Protein AF-0000000074657649 (afdb_homodimer)

Secondary structure (DSSP, 8-state):
----------GGGGGGHHHHHHHHHHHTT--GGGTHHHHHHH--HHHHHHHHTS-TTGGG-HHHHHHHHHHHTT-SHHHHHHHHHH--PPTT--HHHHHHHHHHHHHHHHHHTT--SSHHHHHHHHHHHHHHHHS-HHHHHHHHHHT---HHHHHHHHHHHHHS----/----------GGGGGGHHHHHHHHHHHTT--GGGTHHHHHHH--HHHHHHHHTS-TTGGG-HHHHHHHHHHHTT-SHHHHHHHHHH--PPTT--HHHHHHHHHHHHHHHHHHTT--SSHHHHHHHHHHHHHHHHS-HHHHHHHHHHT---HHHHHHHHHHHHHS----

Structure (mmCIF, N/CA/C/O backbone):
data_AF-0000000074657649-model_v1
#
loop_
_entity.id
_entity.type
_entity.pdbx_description
1 polymer 'SCAN box domain-containing protein'
#
loop_
_atom_site.group_PDB
_atom_site.id
_atom_site.type_symbol
_atom_site.label_atom_id
_atom_site.label_alt_id
_atom_site.label_comp_id
_atom_site.label_asym_id
_atom_site.label_entity_id
_atom_site.label_seq_id
_atom_site.pdbx_PDB_ins_code
_atom_site.Cartn_x
_atom_site.Cartn_y
_atom_site.Cartn_z
_atom_site.occupancy
_atom_site.B_iso_or_equiv
_atom_site.auth_seq_id
_atom_site.auth_comp_id
_atom_site.auth_asym_id
_atom_site.auth_atom_id
_atom_site.pdbx_PDB_model_num
ATOM 1 N N . MET A 1 1 ? -20.453 -41.156 -7.551 1 39.78 1 MET A N 1
ATOM 2 C CA . MET A 1 1 ? -19.328 -40.375 -7.051 1 39.78 1 MET A CA 1
ATOM 3 C C . MET A 1 1 ? -19.578 -38.875 -7.23 1 39.78 1 MET A C 1
ATOM 5 O O . MET A 1 1 ? -20.203 -38.469 -8.211 1 39.78 1 MET A O 1
ATOM 9 N N . PRO A 1 2 ? -19.641 -38.188 -6.242 1 45.44 2 PRO A N 1
ATOM 10 C CA . PRO A 1 2 ? -19.938 -36.75 -6.383 1 45.44 2 PRO A CA 1
ATOM 11 C C . PRO A 1 2 ? -19.094 -36.094 -7.469 1 45.44 2 PRO A C 1
ATOM 13 O O . PRO A 1 2 ? -17.922 -36.406 -7.633 1 45.44 2 PRO A O 1
ATOM 16 N N . LYS A 1 3 ? -19.594 -35.844 -8.602 1 55.81 3 LYS A N 1
ATOM 17 C CA . LYS A 1 3 ? -19 -35.25 -9.797 1 55.81 3 LYS A CA 1
ATOM 18 C C . LYS A 1 3 ? -18.531 -33.844 -9.555 1 55.81 3 LYS A C 1
ATOM 20 O O . LYS A 1 3 ? -19.281 -33.031 -9 1 55.81 3 LYS A O 1
ATOM 25 N N . LEU A 1 4 ? -17.234 -33.656 -9.289 1 59.12 4 LEU A N 1
ATOM 26 C CA . LEU A 1 4 ? -16.703 -32.312 -9.188 1 59.12 4 LEU A CA 1
ATOM 27 C C . LEU A 1 4 ? -17.141 -31.469 -10.383 1 59.12 4 LEU A C 1
ATOM 29 O O . LEU A 1 4 ? -17.094 -31.922 -11.523 1 59.12 4 LEU A O 1
ATOM 33 N N . PRO A 1 5 ? -17.906 -30.531 -10.086 1 56.75 5 PRO A N 1
ATOM 34 C CA . PRO A 1 5 ? -18.344 -29.672 -11.188 1 56.75 5 PRO A CA 1
ATOM 35 C C . PRO A 1 5 ? -17.172 -29.188 -12.039 1 56.75 5 PRO A C 1
ATOM 37 O O . PRO A 1 5 ? -16.031 -29.094 -11.547 1 56.75 5 PRO A O 1
ATOM 40 N N . ALA A 1 6 ? -17.5 -29.109 -13.305 1 58.19 6 ALA A N 1
ATOM 41 C CA . ALA A 1 6 ? -16.547 -28.609 -14.289 1 58.19 6 ALA A CA 1
ATOM 42 C C . ALA A 1 6 ? -16.062 -27.203 -13.945 1 58.19 6 ALA A C 1
ATOM 44 O O . ALA A 1 6 ? -16.797 -26.422 -13.344 1 58.19 6 ALA A O 1
ATOM 45 N N . PHE A 1 7 ? -14.836 -27.031 -14.031 1 58.66 7 PHE A N 1
ATOM 46 C CA . PHE A 1 7 ? -14.188 -25.75 -13.836 1 58.66 7 PHE A CA 1
ATOM 47 C C . PHE A 1 7 ? -14.602 -24.766 -14.93 1 58.66 7 PHE A C 1
ATOM 49 O O . PHE A 1 7 ? -14.352 -25 -16.109 1 58.66 7 PHE A O 1
ATOM 56 N N . VAL A 1 8 ? -15.57 -23.969 -14.57 1 55.94 8 VAL A N 1
ATOM 57 C CA . VAL A 1 8 ? -15.922 -22.938 -15.539 1 55.94 8 VAL A CA 1
ATOM 58 C C . VAL A 1 8 ? -15.062 -21.688 -15.312 1 55.94 8 VAL A C 1
ATOM 60 O O . VAL A 1 8 ? -14.805 -21.312 -14.172 1 55.94 8 VAL A O 1
ATOM 63 N N . ASP A 1 9 ? -14.367 -21.281 -16.328 1 54.5 9 ASP A N 1
ATOM 64 C CA . ASP A 1 9 ? -13.477 -20.125 -16.375 1 54.5 9 ASP A CA 1
ATOM 65 C C . ASP A 1 9 ? -14.141 -18.906 -15.734 1 54.5 9 ASP A C 1
ATOM 67 O O . ASP A 1 9 ? -14.5 -17.953 -16.422 1 54.5 9 ASP A O 1
ATOM 71 N N . ARG A 1 10 ? -15.008 -19.109 -14.875 1 50.75 10 ARG A N 1
ATOM 72 C CA . ARG A 1 10 ? -15.523 -17.844 -14.383 1 50.75 10 ARG A CA 1
ATOM 73 C C . ARG A 1 10 ? -14.562 -17.219 -13.375 1 50.75 10 ARG A C 1
ATOM 75 O O . ARG A 1 10 ? -13.906 -17.922 -12.609 1 50.75 10 ARG A O 1
ATOM 82 N N . LYS A 1 11 ? -14.141 -16.016 -13.508 1 50.03 11 LYS A N 1
ATOM 83 C CA . LYS A 1 11 ? -13.203 -15.062 -12.914 1 50.03 11 LYS A CA 1
ATOM 84 C C . LYS A 1 11 ? -13.133 -15.234 -11.398 1 50.03 11 LYS A C 1
ATOM 86 O O . LYS A 1 11 ? -12.039 -15.234 -10.82 1 50.03 11 LYS A O 1
ATOM 91 N N . ASP A 1 12 ? -14.258 -15.172 -10.711 1 50.88 12 ASP A N 1
ATOM 92 C CA . ASP A 1 12 ? -14.273 -14.781 -9.305 1 50.88 12 ASP A CA 1
ATOM 93 C C . ASP A 1 12 ? -13.906 -15.969 -8.406 1 50.88 12 ASP A C 1
ATOM 95 O O . ASP A 1 12 ? -13.578 -15.789 -7.234 1 50.88 12 ASP A O 1
ATOM 99 N N . ASP A 1 13 ? -13.883 -17.125 -9.016 1 56.09 13 ASP A N 1
ATOM 100 C CA . ASP A 1 13 ? -13.695 -18.234 -8.078 1 56.09 13 ASP A CA 1
ATOM 101 C C . ASP A 1 13 ? -12.492 -19.078 -8.469 1 56.09 13 ASP A C 1
ATOM 103 O O . ASP A 1 13 ? -12.359 -20.219 -8.008 1 56.09 13 ASP A O 1
ATOM 107 N N . LEU A 1 14 ? -11.852 -18.5 -9.234 1 58.03 14 LEU A N 1
ATOM 108 C CA . LEU A 1 14 ? -10.781 -19.328 -9.773 1 58.03 14 LEU A CA 1
ATOM 109 C C . LEU A 1 14 ? -9.742 -19.656 -8.703 1 58.03 14 LEU A C 1
ATOM 111 O O . LEU A 1 14 ? -9.117 -20.719 -8.742 1 58.03 14 LEU A O 1
ATOM 115 N N . ASP A 1 15 ? -9.695 -18.812 -7.781 1 60.97 15 ASP A N 1
ATOM 116 C CA . ASP A 1 15 ? -8.648 -19.016 -6.789 1 60.97 15 ASP A CA 1
ATOM 117 C C . ASP A 1 15 ? -9.023 -20.141 -5.824 1 60.97 15 ASP A C 1
ATOM 119 O O . ASP A 1 15 ? -8.18 -20.625 -5.059 1 60.97 15 ASP A O 1
ATOM 123 N N . SER A 1 16 ? -10.312 -20.531 -5.996 1 67.12 16 SER A N 1
ATOM 124 C CA . SER A 1 16 ? -10.727 -21.531 -5.02 1 67.12 16 SER A CA 1
ATOM 125 C C . SER A 1 16 ? -10.711 -22.938 -5.621 1 67.12 16 SER A C 1
ATOM 127 O O . SER A 1 16 ? -10.789 -23.922 -4.895 1 67.12 16 SER A O 1
ATOM 129 N N . TRP A 1 17 ? -10.477 -23.016 -6.828 1 68.56 17 TRP A N 1
ATOM 130 C CA . TRP A 1 17 ? -10.664 -24.312 -7.469 1 68.56 17 TRP A CA 1
ATOM 131 C C . TRP A 1 17 ? -9.602 -25.297 -7.008 1 68.56 17 TRP A C 1
ATOM 133 O O . TRP A 1 17 ? -9.906 -26.469 -6.73 1 68.56 17 TRP A O 1
ATOM 143 N N . PRO A 1 18 ? -8.375 -24.781 -6.918 1 73 18 PRO A N 1
ATOM 144 C CA . PRO A 1 18 ? -7.387 -25.766 -6.484 1 73 18 PRO A CA 1
ATOM 145 C C . PRO A 1 18 ? -7.66 -26.297 -5.082 1 73 18 PRO A C 1
ATOM 147 O O . PRO A 1 18 ? -7.461 -27.484 -4.82 1 73 18 PRO A O 1
ATOM 150 N N . LEU A 1 19 ? -8.266 -25.438 -4.441 1 74.56 19 LEU A N 1
ATOM 151 C CA . LEU A 1 19 ? -8.547 -25.844 -3.072 1 74.56 19 LEU A CA 1
ATOM 152 C C . LEU A 1 19 ? -9.703 -26.844 -3.027 1 74.56 19 LEU A C 1
ATOM 154 O O . LEU A 1 19 ? -9.648 -27.828 -2.289 1 74.56 19 LEU A O 1
ATOM 158 N N . ARG A 1 20 ? -10.617 -26.516 -3.711 1 76.31 20 ARG A N 1
ATOM 159 C CA . ARG A 1 20 ? -11.773 -27.406 -3.766 1 76.31 20 ARG A CA 1
ATOM 160 C C . ARG A 1 20 ? -11.391 -28.781 -4.293 1 76.31 20 ARG A C 1
ATOM 162 O O . ARG A 1 20 ? -11.82 -29.797 -3.758 1 76.31 20 ARG A O 1
ATOM 169 N N . PHE A 1 21 ? -10.539 -28.812 -5.293 1 82.31 21 PHE A N 1
ATOM 170 C CA . PHE A 1 21 ? -10.094 -30.062 -5.879 1 82.31 21 PHE A CA 1
ATOM 171 C C . PHE A 1 21 ? -9.242 -30.844 -4.891 1 82.31 21 PHE A C 1
ATOM 173 O O . PHE A 1 21 ? -9.422 -32.062 -4.719 1 82.31 21 PHE A O 1
ATOM 180 N N . GLU A 1 22 ? -8.344 -30.125 -4.25 1 84.12 22 GLU A N 1
ATOM 181 C CA . GLU A 1 22 ? -7.438 -30.781 -3.311 1 84.12 22 GLU A CA 1
ATOM 182 C C . GLU A 1 22 ? -8.195 -31.359 -2.123 1 84.12 22 GLU A C 1
ATOM 184 O O . GLU A 1 22 ? -7.875 -32.469 -1.654 1 84.12 22 GLU A O 1
ATOM 189 N N . ARG A 1 23 ? -9.141 -30.641 -1.709 1 83.69 23 ARG A N 1
ATOM 190 C CA . ARG A 1 23 ? -9.961 -31.125 -0.606 1 83.69 23 ARG A CA 1
ATOM 191 C C . ARG A 1 23 ? -10.742 -32.375 -1.016 1 83.69 23 ARG A C 1
ATOM 193 O O . ARG A 1 23 ? -10.828 -33.344 -0.253 1 83.69 23 ARG A O 1
ATOM 200 N N . PHE A 1 24 ? -11.258 -32.344 -2.131 1 83.56 24 PHE A N 1
ATOM 201 C CA . PHE A 1 24 ? -12.023 -33.469 -2.65 1 83.56 24 PHE A CA 1
ATOM 202 C C . PHE A 1 24 ? -11.117 -34.688 -2.846 1 83.56 24 PHE A C 1
ATOM 204 O O . PHE A 1 24 ? -11.484 -35.812 -2.471 1 83.56 24 PHE A O 1
ATOM 211 N N . ALA A 1 25 ? -9.969 -34.469 -3.434 1 86.06 25 ALA A N 1
ATOM 212 C CA . ALA A 1 25 ? -9.023 -35.562 -3.697 1 86.06 25 ALA A CA 1
ATOM 213 C C . ALA A 1 25 ? -8.523 -36.188 -2.396 1 86.06 25 ALA A C 1
ATOM 215 O O . ALA A 1 25 ? -8.414 -37.406 -2.291 1 86.06 25 ALA A O 1
ATOM 216 N N . THR A 1 26 ? -8.289 -35.375 -1.392 1 88.31 26 THR A N 1
ATOM 217 C CA . THR A 1 26 ? -7.812 -35.844 -0.097 1 88.31 26 THR A CA 1
ATOM 218 C C . THR A 1 26 ? -8.898 -36.625 0.628 1 88.31 26 THR A C 1
ATOM 220 O O . THR A 1 26 ? -8.633 -37.688 1.202 1 88.31 26 THR A O 1
ATOM 223 N N . THR A 1 27 ? -10.125 -36.094 0.571 1 88.81 27 THR A N 1
ATOM 224 C CA . THR A 1 27 ? -11.234 -36.75 1.245 1 88.81 27 THR A CA 1
ATOM 225 C C . THR A 1 27 ? -11.578 -38.062 0.551 1 88.81 27 THR A C 1
ATOM 227 O O . THR A 1 27 ? -12.023 -39 1.197 1 88.81 27 THR A O 1
ATOM 230 N N . SER A 1 28 ? -11.398 -38.125 -0.716 1 87.94 28 SER A N 1
ATOM 231 C CA . SER A 1 28 ? -11.672 -39.312 -1.504 1 87.94 28 SER A CA 1
ATOM 232 C C . SER A 1 28 ? -10.539 -40.344 -1.375 1 87.94 28 SER A C 1
ATOM 234 O O . SER A 1 28 ? -10.656 -41.469 -1.854 1 87.94 28 SER A O 1
ATOM 236 N N . GLY A 1 29 ? -9.367 -39.938 -0.796 1 87.12 29 GLY A N 1
ATOM 237 C CA . GLY A 1 29 ? -8.25 -40.844 -0.53 1 87.12 29 GLY A CA 1
ATOM 238 C C . GLY A 1 29 ? -7.402 -41.094 -1.758 1 87.12 29 GLY A C 1
ATOM 239 O O . GLY A 1 29 ? -6.773 -42.156 -1.858 1 87.12 29 GLY A O 1
ATOM 240 N N . TRP A 1 30 ? -7.434 -40.219 -2.732 1 88.12 30 TRP A N 1
ATOM 241 C CA . TRP A 1 30 ? -6.625 -40.375 -3.934 1 88.12 30 TRP A CA 1
ATOM 242 C C . TRP A 1 30 ? -5.16 -40.062 -3.654 1 88.12 30 TRP A C 1
ATOM 244 O O . TRP A 1 30 ? -4.859 -39.094 -2.959 1 88.12 30 TRP A O 1
ATOM 254 N N . PRO A 1 31 ? -4.281 -40.969 -4.09 1 90.25 31 PRO A N 1
ATOM 255 C CA . PRO A 1 31 ? -2.875 -40.594 -3.98 1 90.25 31 PRO A CA 1
ATOM 256 C C . PRO A 1 31 ? -2.529 -39.375 -4.836 1 90.25 31 PRO A C 1
ATOM 258 O O . PRO A 1 31 ? -3.086 -39.219 -5.926 1 90.25 31 PRO A O 1
ATOM 261 N N . LYS A 1 32 ? -1.649 -38.5 -4.457 1 8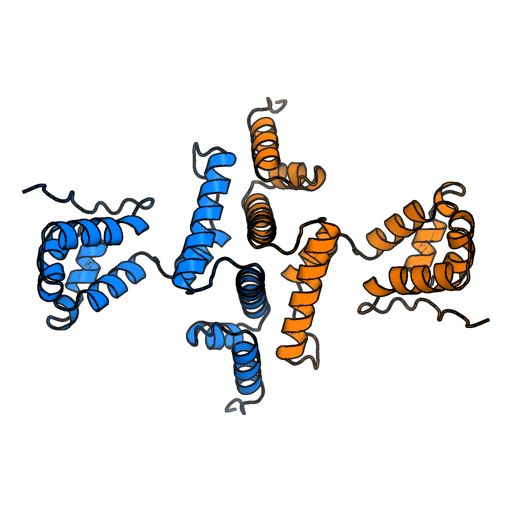9.5 32 LYS A N 1
ATOM 262 C CA . LYS A 1 32 ? -1.286 -37.281 -5.125 1 89.5 32 LYS A CA 1
ATOM 263 C C . LYS A 1 32 ? -0.795 -37.531 -6.547 1 89.5 32 LYS A C 1
ATOM 265 O O . LYS A 1 32 ? -1.012 -36.719 -7.445 1 89.5 32 LYS A O 1
ATOM 270 N N . GLU A 1 33 ? -0.179 -38.688 -6.676 1 87.56 33 GLU A N 1
ATOM 271 C CA . GLU A 1 33 ? 0.374 -39.062 -7.98 1 87.56 33 GLU A CA 1
ATOM 272 C C . GLU A 1 33 ? -0.73 -39.25 -9.016 1 87.56 33 GLU A C 1
ATOM 274 O O . GLU A 1 33 ? -0.482 -39.156 -10.219 1 87.56 33 GLU A O 1
ATOM 279 N N . SER A 1 34 ? -1.983 -39.438 -8.547 1 88.88 34 SER A N 1
ATOM 280 C CA . SER A 1 34 ? -3.092 -39.688 -9.453 1 88.88 34 SER A CA 1
ATOM 281 C C . SER A 1 34 ? -3.996 -38.469 -9.602 1 88.88 34 SER A C 1
ATOM 283 O O . SER A 1 34 ? -4.984 -38.531 -10.344 1 88.88 34 SER A O 1
ATOM 285 N N . TRP A 1 35 ? -3.637 -37.344 -9.023 1 89.88 35 TRP A N 1
ATOM 286 C CA . TRP A 1 35 ? -4.512 -36.156 -8.953 1 89.88 35 TRP A CA 1
ATOM 287 C C . TRP A 1 35 ? -4.656 -35.5 -10.32 1 89.88 35 TRP A C 1
ATOM 289 O O . TRP A 1 35 ? -5.707 -34.938 -10.633 1 89.88 35 TRP A O 1
ATOM 299 N N . CYS A 1 36 ? -3.68 -35.656 -11.164 1 89.25 36 CYS A N 1
ATOM 300 C CA . CYS A 1 36 ? -3.645 -34.906 -12.406 1 89.25 36 CYS A CA 1
ATOM 301 C C . CYS A 1 36 ? -4.684 -35.438 -13.391 1 89.25 36 CYS A C 1
ATOM 303 O O . CYS A 1 36 ? -5.246 -34.656 -14.172 1 89.25 36 CYS A O 1
ATOM 305 N N . THR A 1 37 ? -4.992 -36.688 -13.312 1 86.12 37 THR A N 1
ATOM 306 C CA . THR A 1 37 ? -5.938 -37.312 -14.25 1 86.12 37 THR A CA 1
ATOM 307 C C . THR A 1 37 ? -7.355 -36.781 -13.984 1 86.12 37 THR A C 1
ATOM 309 O O . THR A 1 37 ? -8 -36.25 -14.875 1 86.12 37 THR A O 1
ATOM 312 N N . PRO A 1 38 ? -7.848 -36.969 -12.75 1 85.75 38 PRO A N 1
ATOM 313 C CA . PRO A 1 38 ? -9.18 -36.438 -12.484 1 85.75 38 PRO A CA 1
ATOM 314 C C . PRO A 1 38 ? -9.242 -34.906 -12.656 1 85.75 38 PRO A C 1
ATOM 316 O O . PRO A 1 38 ? -10.266 -34.375 -13.078 1 85.75 38 PRO A O 1
ATOM 319 N N . LEU A 1 39 ? -8.172 -34.281 -12.312 1 86.5 39 LEU A N 1
ATOM 320 C CA . LEU A 1 39 ? -8.133 -32.812 -12.461 1 86.5 39 LEU A CA 1
ATOM 321 C C . LEU A 1 39 ? -8.289 -32.406 -13.922 1 86.5 39 LEU A C 1
ATOM 323 O O . LEU A 1 39 ? -9.023 -31.484 -14.242 1 86.5 39 LEU A O 1
ATOM 327 N N . SER A 1 40 ? -7.637 -33.125 -14.789 1 84.69 40 SER A N 1
ATOM 328 C CA . SER A 1 40 ? -7.68 -32.812 -16.219 1 84.69 40 SER A CA 1
ATOM 329 C C . SER A 1 40 ? -9.094 -32.938 -16.781 1 84.69 40 SER A C 1
ATOM 331 O O . SER A 1 40 ? -9.461 -32.25 -17.719 1 84.69 40 SER A O 1
ATOM 333 N N . ALA A 1 41 ? -9.852 -33.781 -16.156 1 83.12 41 ALA A N 1
ATOM 334 C CA . ALA A 1 41 ? -11.219 -34 -16.609 1 83.12 41 ALA A CA 1
ATOM 335 C C . ALA A 1 41 ? -12.133 -32.844 -16.203 1 83.12 41 ALA A C 1
ATOM 337 O O . ALA A 1 41 ? -13.18 -32.656 -16.812 1 83.12 41 ALA A O 1
ATOM 338 N N . LEU A 1 42 ? -11.609 -32.156 -15.25 1 81.75 42 LEU A N 1
ATOM 339 C CA . LEU A 1 42 ? -12.43 -31.078 -14.703 1 81.75 42 LEU A CA 1
ATOM 340 C C . LEU A 1 42 ? -12.07 -29.734 -15.344 1 81.75 42 LEU A C 1
ATOM 342 O O . LEU A 1 42 ? -12.812 -28.766 -15.219 1 81.75 42 LEU A O 1
ATOM 346 N N . LEU A 1 43 ? -10.953 -29.734 -16.016 1 82.12 43 LEU A N 1
ATOM 347 C CA . LEU A 1 43 ? -10.461 -28.469 -16.562 1 82.12 43 LEU A CA 1
ATOM 348 C C . LEU A 1 43 ? -11.172 -28.141 -17.875 1 82.12 43 LEU A C 1
ATOM 350 O O . LEU A 1 43 ? -11.492 -29.031 -18.656 1 82.12 43 LEU A O 1
ATOM 354 N N . THR A 1 44 ? -11.586 -26.891 -17.984 1 79.5 44 THR A N 1
ATOM 355 C CA . THR A 1 44 ? -12.203 -26.422 -19.219 1 79.5 44 THR A CA 1
ATOM 356 C C . THR A 1 44 ? -11.555 -25.125 -19.703 1 79.5 44 THR A C 1
ATOM 358 O O . THR A 1 44 ? -10.836 -24.469 -18.938 1 79.5 44 THR A O 1
ATOM 361 N N . GLY A 1 45 ? -11.617 -24.938 -21.047 1 80 45 GLY A N 1
ATOM 362 C CA . GLY A 1 45 ? -11.195 -23.656 -21.594 1 80 45 GLY A CA 1
ATOM 363 C C . GLY A 1 45 ? -9.695 -23.438 -21.5 1 80 45 GLY A C 1
ATOM 364 O O . GLY A 1 45 ? -8.906 -24.297 -21.906 1 80 45 GLY A O 1
ATOM 365 N N . ARG A 1 46 ? -9.32 -22.281 -20.906 1 81.75 46 ARG A N 1
ATOM 366 C CA . ARG A 1 46 ? -7.922 -21.875 -20.828 1 81.75 46 ARG A CA 1
ATOM 367 C C . ARG A 1 46 ? -7.125 -22.781 -19.906 1 81.75 46 ARG A C 1
ATOM 369 O O . ARG A 1 46 ? -5.93 -23 -20.125 1 81.75 46 ARG A O 1
ATOM 376 N N . ALA A 1 47 ? -7.836 -23.297 -18.984 1 83.31 47 ALA A N 1
ATOM 377 C CA . ALA A 1 47 ? -7.168 -24.203 -18.062 1 83.31 47 ALA A CA 1
ATOM 378 C C . ALA A 1 47 ? -6.766 -25.5 -18.766 1 83.31 47 ALA A C 1
ATOM 380 O O . ALA A 1 47 ? -5.648 -25.984 -18.578 1 83.31 47 ALA A O 1
ATOM 381 N N . LEU A 1 48 ? -7.695 -25.969 -19.516 1 82.62 48 LEU A N 1
ATOM 382 C CA . LEU A 1 48 ? -7.414 -27.188 -20.281 1 82.62 48 LEU A CA 1
ATOM 383 C C . LEU A 1 48 ? -6.312 -26.953 -21.312 1 82.62 48 LEU A C 1
ATOM 385 O O . LEU A 1 48 ? -5.465 -27.812 -21.531 1 82.62 48 LEU A O 1
ATOM 389 N N . GLU A 1 49 ? -6.383 -25.812 -21.875 1 87.88 49 GLU A N 1
ATOM 390 C CA . GLU A 1 49 ? -5.348 -25.469 -22.844 1 87.88 49 GLU A CA 1
ATOM 391 C C . GLU A 1 49 ? -3.969 -25.453 -22.203 1 87.88 49 GLU A C 1
ATOM 393 O O . GLU A 1 49 ? -2.998 -25.938 -22.781 1 87.88 49 GLU A O 1
ATOM 398 N N . ALA A 1 50 ? -3.92 -24.906 -21.078 1 87.94 50 ALA A N 1
ATOM 399 C CA . ALA A 1 50 ? -2.652 -24.828 -20.359 1 87.94 50 ALA A CA 1
ATOM 400 C C . ALA A 1 50 ? -2.168 -26.219 -19.953 1 87.94 50 ALA A C 1
ATOM 402 O O . ALA A 1 50 ? -0.975 -26.516 -20.047 1 87.94 50 ALA A O 1
ATOM 403 N N . PHE A 1 51 ? -3.109 -27.016 -19.609 1 87.62 51 PHE A N 1
ATOM 404 C CA . PHE A 1 51 ? -2.779 -28.375 -19.203 1 87.62 51 PHE A CA 1
ATOM 405 C C . PHE A 1 51 ? -2.256 -29.172 -20.391 1 87.62 51 PHE A C 1
ATOM 407 O O . PHE A 1 51 ? -1.301 -29.938 -20.266 1 87.62 51 PHE A O 1
ATOM 414 N N . CYS A 1 52 ? -2.859 -28.969 -21.578 1 89.56 52 CYS A N 1
ATOM 415 C CA . CYS A 1 52 ? -2.523 -29.734 -22.766 1 89.56 52 CYS A CA 1
ATOM 416 C C . CYS A 1 52 ? -1.158 -29.328 -23.312 1 89.56 52 CYS A C 1
ATOM 418 O O . CYS A 1 52 ? -0.543 -30.062 -24.078 1 89.56 52 CYS A O 1
ATOM 420 N N . ARG A 1 53 ? -0.692 -28.203 -22.828 1 90.94 53 ARG A N 1
ATOM 421 C CA . ARG A 1 53 ? 0.61 -27.719 -23.281 1 90.94 53 ARG A CA 1
ATOM 422 C C . ARG A 1 53 ? 1.735 -28.312 -22.438 1 90.94 53 ARG A C 1
ATOM 424 O O . ARG A 1 53 ? 2.91 -28.203 -22.797 1 90.94 53 ARG A O 1
ATOM 431 N N . LEU A 1 54 ? 1.355 -29 -21.453 1 91.81 54 LEU A N 1
ATOM 432 C CA . LEU A 1 54 ? 2.344 -29.625 -20.578 1 91.81 54 LEU A CA 1
ATOM 433 C C . LEU A 1 54 ? 2.896 -30.906 -21.188 1 91.81 54 LEU A C 1
ATOM 435 O O . LEU A 1 54 ? 2.197 -31.578 -21.953 1 91.81 54 LEU A O 1
ATOM 439 N N . SER A 1 55 ? 4.195 -31.109 -20.938 1 91.75 55 SER A N 1
ATOM 440 C CA . SER A 1 55 ? 4.77 -32.375 -21.359 1 91.75 55 SER A CA 1
ATOM 441 C C . SER A 1 55 ? 4.133 -33.531 -20.609 1 91.75 55 SER A C 1
ATOM 443 O O . SER A 1 55 ? 3.465 -33.344 -19.578 1 91.75 55 SER A O 1
ATOM 445 N N . GLU A 1 56 ? 4.309 -34.719 -21.125 1 89 56 GLU A N 1
ATOM 446 C CA . GLU A 1 56 ? 3.754 -35.906 -20.5 1 89 56 GLU A CA 1
ATOM 447 C C . GLU A 1 56 ? 4.262 -36.094 -19.078 1 89 56 GLU A C 1
ATOM 449 O O . GLU A 1 56 ? 3.518 -36.531 -18.203 1 89 56 GLU A O 1
ATOM 454 N N . THR A 1 57 ? 5.512 -35.688 -18.906 1 90.88 57 THR A N 1
ATOM 455 C CA . THR A 1 57 ? 6.113 -35.812 -17.594 1 90.88 57 THR A CA 1
ATOM 456 C C . THR A 1 57 ? 5.555 -34.75 -16.641 1 90.88 57 THR A C 1
ATOM 458 O O . THR A 1 57 ? 5.242 -35.062 -15.484 1 90.88 57 THR A O 1
ATOM 461 N N . GLU A 1 58 ? 5.262 -33.531 -17.078 1 91.06 58 GLU A N 1
ATOM 462 C CA . GLU A 1 58 ? 4.758 -32.438 -16.281 1 91.06 58 GLU A CA 1
ATOM 463 C C . GLU A 1 58 ? 3.289 -32.625 -15.914 1 91.06 58 GLU A C 1
ATOM 465 O O . GLU A 1 58 ? 2.846 -32.25 -14.836 1 91.06 58 GLU A O 1
ATOM 470 N N . ALA A 1 59 ? 2.611 -33.344 -16.828 1 89.81 59 ALA A N 1
ATOM 471 C CA . ALA A 1 59 ? 1.171 -33.5 -16.672 1 89.81 59 ALA A CA 1
ATOM 472 C C . ALA A 1 59 ? 0.858 -34.5 -15.57 1 89.81 59 ALA A C 1
ATOM 474 O O . ALA A 1 59 ? -0.277 -34.594 -15.094 1 89.81 59 ALA A O 1
ATOM 475 N N . THR A 1 60 ? 1.913 -35.219 -15.094 1 89.62 60 THR A N 1
ATOM 476 C CA . THR A 1 60 ? 1.705 -36.188 -14.047 1 89.62 60 THR A CA 1
ATOM 477 C C . THR A 1 60 ? 2.141 -35.656 -12.688 1 89.62 60 THR A C 1
ATOM 479 O O . THR A 1 60 ? 1.938 -36.312 -11.656 1 89.62 60 THR A O 1
ATOM 482 N N . ASP A 1 61 ? 2.715 -34.5 -12.711 1 91.75 61 ASP A N 1
ATOM 483 C CA . ASP A 1 61 ? 3.141 -33.812 -11.5 1 91.75 61 ASP A CA 1
ATOM 484 C C . ASP A 1 61 ? 2.117 -32.75 -11.07 1 91.75 61 ASP A C 1
ATOM 486 O O . ASP A 1 61 ? 2.049 -31.672 -11.656 1 91.75 61 ASP A O 1
ATOM 490 N N . TYR A 1 62 ? 1.469 -33.031 -10.023 1 91.25 62 TYR A N 1
ATOM 491 C CA . TYR A 1 62 ? 0.385 -32.156 -9.602 1 91.25 62 TYR A CA 1
ATOM 492 C C . TYR A 1 62 ? 0.909 -30.766 -9.266 1 91.25 62 TYR A C 1
ATOM 494 O O . TYR A 1 62 ? 0.264 -29.766 -9.578 1 91.25 62 TYR A O 1
ATOM 502 N N . ASP A 1 63 ? 2.031 -30.734 -8.609 1 89.75 63 ASP A N 1
ATOM 503 C CA . ASP A 1 63 ? 2.582 -29.438 -8.227 1 89.75 63 ASP A CA 1
ATOM 504 C C . ASP A 1 63 ? 2.889 -28.578 -9.453 1 89.75 63 ASP A C 1
ATOM 506 O O . ASP A 1 63 ? 2.648 -27.375 -9.453 1 89.75 63 ASP A O 1
ATOM 510 N N . ARG A 1 64 ? 3.361 -29.312 -10.43 1 90.88 64 ARG A N 1
ATOM 511 C CA . ARG A 1 64 ? 3.67 -28.609 -11.664 1 90.88 64 ARG A CA 1
ATOM 512 C C . ARG A 1 64 ? 2.395 -28.172 -12.375 1 90.88 64 ARG A C 1
ATOM 514 O O . ARG A 1 64 ? 2.316 -27.047 -12.883 1 90.88 64 ARG A O 1
ATOM 521 N N . VAL A 1 65 ? 1.462 -29.031 -12.445 1 88.06 65 VAL A N 1
ATOM 522 C CA . VAL A 1 65 ? 0.185 -28.703 -13.078 1 88.06 65 VAL A CA 1
ATOM 523 C C . VAL A 1 65 ? -0.462 -27.516 -12.352 1 88.06 65 VAL A C 1
ATOM 525 O O . VAL A 1 65 ? -0.941 -26.578 -12.992 1 88.06 65 VAL A O 1
ATOM 528 N N . LYS A 1 66 ? -0.471 -27.562 -11.078 1 86.19 66 LYS A N 1
ATOM 529 C CA . LYS A 1 66 ? -1.042 -26.5 -10.266 1 86.19 66 LYS A CA 1
ATOM 530 C C . LYS A 1 66 ? -0.357 -25.172 -10.539 1 86.19 66 LYS A C 1
ATOM 532 O O . LYS A 1 66 ? -1.023 -24.141 -10.68 1 86.19 66 LYS A O 1
ATOM 537 N N . GLU A 1 67 ? 0.899 -25.219 -10.586 1 87.31 67 GLU A N 1
ATOM 538 C CA . GLU A 1 67 ? 1.69 -24.016 -10.844 1 87.31 67 GLU A CA 1
ATOM 539 C C . GLU A 1 67 ? 1.336 -23.406 -12.195 1 87.31 67 GLU A C 1
ATOM 541 O O . GLU A 1 67 ? 1.188 -22.172 -12.305 1 87.31 67 GLU A O 1
ATOM 546 N N . VAL A 1 68 ? 1.257 -24.281 -13.195 1 86.38 68 VAL A N 1
ATOM 547 C CA . VAL A 1 68 ? 0.975 -23.812 -14.547 1 86.38 68 VAL A CA 1
ATOM 548 C C . VAL A 1 68 ? -0.433 -23.234 -14.617 1 86.38 68 VAL A C 1
ATOM 550 O O . VAL A 1 68 ? -0.652 -22.203 -15.25 1 86.38 68 VAL A O 1
ATOM 553 N N . LEU A 1 69 ? -1.334 -23.859 -13.984 1 84 69 LEU A N 1
ATOM 554 C CA . LEU A 1 69 ? -2.709 -23.375 -13.969 1 84 69 LEU A CA 1
ATOM 555 C C . LEU A 1 69 ? -2.809 -22.047 -13.211 1 84 69 LEU A C 1
ATOM 557 O O . LEU A 1 69 ? -3.516 -21.141 -13.641 1 84 69 LEU A O 1
ATOM 561 N N . GLN A 1 70 ? -2.127 -21.938 -12.109 1 83.69 70 GLN A N 1
ATOM 562 C CA . GLN A 1 70 ? -2.123 -20.703 -11.328 1 83.69 70 GLN A CA 1
ATOM 563 C C . GLN A 1 70 ? -1.528 -19.547 -12.125 1 83.69 70 GLN A C 1
ATOM 565 O O . GLN A 1 70 ? -2.047 -18.438 -12.086 1 83.69 70 GLN A O 1
ATOM 570 N N . LYS A 1 71 ? -0.538 -19.906 -12.82 1 84.31 71 LYS A N 1
ATOM 571 C CA . LYS A 1 71 ? 0.109 -18.891 -13.648 1 84.31 71 LYS A CA 1
ATOM 572 C C . LYS A 1 71 ? -0.808 -18.453 -14.781 1 84.31 71 LYS A C 1
ATOM 574 O O . LYS A 1 71 ? -0.872 -17.25 -15.102 1 84.31 71 LYS A O 1
ATOM 579 N N . ARG A 1 72 ? -1.428 -19.453 -15.375 1 81.81 72 ARG A N 1
ATOM 580 C CA . ARG A 1 72 ? -2.32 -19.156 -16.484 1 81.81 72 ARG A CA 1
ATOM 581 C C . ARG A 1 72 ? -3.43 -18.203 -16.062 1 81.81 72 ARG A C 1
ATOM 583 O O . ARG A 1 72 ? -3.852 -17.344 -16.828 1 81.81 72 ARG A O 1
ATOM 590 N N . TYR A 1 73 ? -3.824 -18.281 -14.867 1 79.5 73 TYR A N 1
ATOM 591 C CA . TYR A 1 73 ? -4.922 -17.453 -14.375 1 79.5 73 TYR A CA 1
ATOM 592 C C . TYR A 1 73 ? -4.402 -16.328 -13.477 1 79.5 73 TYR A C 1
ATOM 594 O O . TYR A 1 73 ? -5.168 -15.711 -12.742 1 79.5 73 TYR A O 1
ATOM 602 N N . ASN A 1 74 ? -3.174 -16.125 -13.445 1 81.5 74 ASN A N 1
ATOM 603 C CA . ASN A 1 74 ? -2.518 -15.055 -12.703 1 81.5 74 ASN A CA 1
ATOM 604 C C . ASN A 1 74 ? -2.824 -15.148 -11.211 1 81.5 74 ASN A C 1
ATOM 606 O O . ASN A 1 74 ? -3.074 -14.125 -10.562 1 81.5 74 ASN A O 1
ATOM 610 N N . LEU A 1 75 ? -2.936 -16.391 -10.867 1 82.44 75 LEU A N 1
ATOM 611 C CA . LEU A 1 75 ? -3.109 -16.641 -9.445 1 82.44 75 LEU A CA 1
ATOM 612 C C . LEU A 1 75 ? -1.761 -16.734 -8.734 1 82.44 75 LEU A C 1
ATOM 614 O O . LEU A 1 75 ? -1.456 -17.75 -8.102 1 82.44 75 LEU A O 1
ATOM 618 N N . THR A 1 76 ? -0.954 -15.781 -8.984 1 86.75 76 THR A N 1
ATOM 619 C CA . THR A 1 76 ? 0.391 -15.648 -8.43 1 86.75 76 THR A CA 1
ATOM 620 C C . THR A 1 76 ? 0.482 -14.438 -7.516 1 86.75 76 THR A C 1
ATOM 622 O O . THR A 1 76 ? -0.467 -13.656 -7.414 1 86.75 76 THR A O 1
ATOM 625 N N . GLU A 1 77 ? 1.499 -14.422 -6.785 1 90.81 77 GLU A N 1
ATOM 626 C CA . GLU A 1 77 ? 1.745 -13.266 -5.934 1 90.81 77 GLU A CA 1
ATOM 627 C C . GLU A 1 77 ? 1.552 -11.961 -6.703 1 90.81 77 GLU A C 1
ATOM 629 O O . GLU A 1 77 ? 0.783 -11.094 -6.281 1 90.81 77 GLU A O 1
ATOM 634 N N . ASP A 1 78 ? 2.287 -11.906 -7.871 1 91.25 78 ASP A N 1
ATOM 635 C CA . ASP A 1 78 ? 2.217 -10.695 -8.688 1 91.25 78 ASP A CA 1
ATOM 636 C C . ASP A 1 78 ? 0.814 -10.5 -9.258 1 91.25 78 ASP A C 1
ATOM 638 O O . ASP A 1 78 ? 0.363 -9.367 -9.438 1 91.25 78 ASP A O 1
ATOM 642 N N . GLY A 1 79 ? 0.163 -11.562 -9.547 1 91.19 79 GLY A N 1
ATOM 643 C CA . GLY A 1 79 ? -1.195 -11.484 -10.062 1 91.19 79 GLY A CA 1
ATOM 644 C C . GLY A 1 79 ? -2.162 -10.836 -9.094 1 91.19 79 GLY A C 1
ATOM 645 O O . GLY A 1 79 ? -2.928 -9.945 -9.469 1 91.19 79 GLY A O 1
ATOM 646 N N . TYR A 1 80 ? -2.076 -11.273 -7.887 1 93 80 TYR A N 1
ATOM 647 C CA . TYR A 1 80 ? -2.975 -10.703 -6.887 1 93 80 TYR A CA 1
ATOM 648 C C . TYR A 1 80 ? -2.564 -9.281 -6.527 1 93 80 TYR A C 1
ATOM 650 O O . TYR A 1 80 ? -3.416 -8.438 -6.238 1 93 80 TYR A O 1
ATOM 658 N N . ARG A 1 81 ? -1.268 -9.008 -6.527 1 96 81 ARG A N 1
ATOM 659 C CA . ARG A 1 81 ? -0.809 -7.629 -6.363 1 96 81 ARG A CA 1
ATOM 660 C C . ARG A 1 81 ? -1.411 -6.719 -7.426 1 96 81 ARG A C 1
ATOM 662 O O . ARG A 1 81 ? -1.914 -5.637 -7.113 1 96 81 ARG A O 1
ATOM 669 N N . GLN A 1 82 ? -1.315 -7.172 -8.641 1 94.62 82 GLN A N 1
ATOM 670 C CA . GLN A 1 82 ? -1.849 -6.398 -9.758 1 94.62 82 GLN A CA 1
ATOM 671 C C . GLN A 1 82 ? -3.359 -6.219 -9.625 1 94.62 82 GLN A C 1
ATOM 673 O O . GLN A 1 82 ? -3.885 -5.133 -9.891 1 94.62 82 GLN A O 1
ATOM 678 N N . ARG A 1 83 ? -4.008 -7.285 -9.258 1 93.69 83 ARG A N 1
ATOM 679 C CA . ARG A 1 83 ? -5.449 -7.191 -9.055 1 93.69 83 ARG A CA 1
ATOM 680 C C . ARG A 1 83 ? -5.785 -6.176 -7.969 1 93.69 83 ARG A C 1
ATOM 682 O O . ARG A 1 83 ? -6.707 -5.371 -8.125 1 93.69 83 ARG A O 1
ATOM 689 N N . PHE A 1 84 ? -5.086 -6.207 -6.918 1 96.94 84 PHE A N 1
ATOM 690 C CA . PHE A 1 84 ? -5.293 -5.273 -5.816 1 96.94 84 PHE A CA 1
ATOM 691 C C . PHE A 1 84 ? -5.109 -3.834 -6.289 1 96.94 84 PHE A C 1
ATOM 693 O O . PHE A 1 84 ? -5.883 -2.949 -5.914 1 96.94 84 PHE A O 1
ATOM 700 N N . ARG A 1 85 ? -4.203 -3.652 -7.152 1 97 85 ARG A N 1
ATOM 701 C CA . ARG A 1 85 ? -3.822 -2.299 -7.539 1 97 85 ARG A CA 1
ATOM 702 C C . ARG A 1 85 ? -4.676 -1.8 -8.703 1 97 85 ARG A C 1
ATOM 704 O O . ARG A 1 85 ? -4.883 -0.594 -8.852 1 97 85 ARG A O 1
ATOM 711 N N . THR A 1 86 ? -5.168 -2.664 -9.477 1 95 86 THR A N 1
ATOM 712 C CA . THR A 1 86 ? -5.766 -2.217 -10.734 1 95 86 THR A CA 1
ATOM 713 C C . THR A 1 86 ? -7.273 -2.445 -10.727 1 95 86 THR A C 1
ATOM 715 O O . THR A 1 86 ? -7.988 -1.924 -11.586 1 95 86 THR A O 1
ATOM 718 N N . CYS A 1 87 ? -7.766 -3.076 -9.781 1 93.25 87 CYS A N 1
ATOM 719 C CA . CYS A 1 87 ? -9.188 -3.383 -9.781 1 93.25 87 CYS A CA 1
ATOM 720 C C . CYS A 1 87 ? -10.016 -2.123 -9.547 1 93.25 87 CYS A C 1
ATOM 722 O O . CYS A 1 87 ? -9.508 -1.127 -9.031 1 93.25 87 CYS A O 1
ATOM 724 N N . SER A 1 88 ? -11.234 -2.172 -10.062 1 94.12 88 SER A N 1
ATOM 725 C CA . SER A 1 88 ? -12.25 -1.14 -9.867 1 94.12 88 SER A CA 1
ATOM 726 C C . SER A 1 88 ? -13.602 -1.75 -9.516 1 94.12 88 SER A C 1
ATOM 728 O O . SER A 1 88 ? -13.828 -2.939 -9.734 1 94.12 88 SER A O 1
ATOM 730 N N . PRO A 1 89 ? -14.375 -0.914 -8.914 1 94.06 89 PRO A N 1
ATOM 731 C CA . PRO A 1 89 ? -15.688 -1.459 -8.578 1 94.06 89 PRO A CA 1
ATOM 732 C C . PRO A 1 89 ? -16.422 -2.031 -9.789 1 94.06 89 PRO A C 1
ATOM 734 O O . PRO A 1 89 ? -16.391 -1.438 -10.867 1 94.06 89 PRO A O 1
ATOM 737 N N . GLU A 1 90 ? -17 -3.199 -9.609 1 91.38 90 GLU A N 1
ATOM 738 C CA . GLU A 1 90 ? -17.766 -3.85 -10.664 1 91.38 90 GLU A CA 1
ATOM 739 C C . GLU A 1 90 ? -19.203 -3.359 -10.672 1 91.38 90 GLU A C 1
ATOM 741 O O . GLU A 1 90 ? -19.672 -2.738 -9.711 1 91.38 90 GLU A O 1
ATOM 746 N N . GLU A 1 91 ? -19.859 -3.627 -11.766 1 90.19 91 GLU A N 1
ATOM 747 C CA . GLU A 1 91 ? -21.266 -3.238 -11.867 1 90.19 91 GLU A CA 1
ATOM 748 C C . GLU A 1 91 ? -22.109 -3.893 -10.773 1 90.19 91 GLU A C 1
ATOM 750 O O . GLU A 1 91 ? -22.031 -5.105 -10.562 1 90.19 91 GLU A O 1
ATOM 755 N N . GLY A 1 92 ? -22.812 -3.131 -10.047 1 90.38 92 GLY A N 1
ATOM 756 C CA . GLY A 1 92 ? -23.672 -3.645 -8.992 1 90.38 92 GLY A CA 1
ATOM 757 C C . GLY A 1 92 ? -22.953 -3.893 -7.688 1 90.38 92 GLY A C 1
ATOM 758 O O . GLY A 1 92 ? -23.562 -4.234 -6.68 1 90.38 92 GLY A O 1
ATOM 759 N N . GLU A 1 93 ? -21.734 -3.766 -7.742 1 93.19 93 GLU A N 1
ATOM 760 C CA . GLU A 1 93 ? -20.953 -3.977 -6.531 1 93.19 93 GLU A CA 1
ATOM 761 C C . GLU A 1 93 ? -21.016 -2.76 -5.613 1 93.19 93 GLU A C 1
ATOM 763 O O . GLU A 1 93 ? -20.688 -1.645 -6.031 1 93.19 93 GLU A O 1
ATOM 768 N N . ASN A 1 94 ? -21.469 -2.951 -4.398 1 94.94 94 ASN A N 1
ATOM 769 C CA . ASN A 1 94 ? -21.5 -1.839 -3.455 1 94.94 94 ASN A CA 1
ATOM 770 C C . ASN A 1 94 ? -20.141 -1.608 -2.812 1 94.94 94 ASN A C 1
ATOM 772 O O . ASN A 1 94 ? -19.266 -2.469 -2.887 1 94.94 94 ASN A O 1
ATOM 776 N N . PRO A 1 95 ? -19.938 -0.49 -2.191 1 97 95 PRO A N 1
ATOM 777 C CA . PRO A 1 95 ? -18.641 -0.122 -1.637 1 97 95 PRO A CA 1
ATOM 778 C C . PRO A 1 95 ? -18.125 -1.125 -0.602 1 97 95 PRO A C 1
ATOM 780 O O . PRO A 1 95 ? -16.938 -1.449 -0.581 1 97 95 PRO A O 1
ATOM 783 N N . SER A 1 96 ? -19.016 -1.624 0.182 1 96.94 96 SER A N 1
ATOM 784 C CA . SER A 1 96 ? -18.609 -2.588 1.202 1 96.94 96 SER A CA 1
ATOM 785 C C . SER A 1 96 ? -18.078 -3.871 0.571 1 96.94 96 SER A C 1
ATOM 787 O O . SER A 1 96 ? -17.094 -4.438 1.042 1 96.94 96 SER A O 1
ATOM 789 N N . MET A 1 97 ? -18.734 -4.336 -0.484 1 95.62 97 MET A N 1
ATOM 790 C CA . MET A 1 97 ? -18.328 -5.535 -1.204 1 95.62 97 MET A CA 1
ATOM 791 C C . MET A 1 97 ? -16.969 -5.32 -1.887 1 95.62 97 MET A C 1
ATOM 793 O O . MET A 1 97 ? -16.125 -6.215 -1.895 1 95.62 97 MET A O 1
ATOM 797 N N . PHE A 1 98 ? -16.828 -4.148 -2.43 1 96.75 98 PHE A N 1
ATOM 798 C CA . PHE A 1 98 ? -15.562 -3.832 -3.098 1 96.75 98 PHE A CA 1
ATOM 799 C C . PHE A 1 98 ? -14.414 -3.818 -2.104 1 96.75 98 PHE A C 1
ATOM 801 O O . PHE A 1 98 ? -13.328 -4.328 -2.395 1 96.75 98 PHE A O 1
ATOM 808 N N . ILE A 1 99 ? -14.648 -3.271 -0.883 1 97.69 99 ILE A N 1
ATOM 809 C CA . ILE A 1 99 ? -13.625 -3.232 0.162 1 97.69 99 ILE A CA 1
ATOM 810 C C . ILE A 1 99 ? -13.258 -4.656 0.575 1 97.69 99 ILE A C 1
ATOM 812 O O . ILE A 1 99 ? -12.078 -4.965 0.77 1 97.69 99 ILE A O 1
ATOM 816 N N . VAL A 1 100 ? -14.195 -5.551 0.629 1 96.12 100 VAL A N 1
ATOM 817 C CA . VAL A 1 100 ? -13.953 -6.949 0.979 1 96.12 100 VAL A CA 1
ATOM 818 C C . VAL A 1 100 ? -13.117 -7.617 -0.107 1 96.12 100 VAL A C 1
ATOM 820 O O . VAL A 1 100 ? -12.211 -8.398 0.193 1 96.12 100 VAL A O 1
ATOM 823 N N . ARG A 1 101 ? -13.438 -7.324 -1.339 1 95.75 101 ARG A N 1
ATOM 824 C CA . ARG A 1 101 ? -12.688 -7.887 -2.455 1 95.75 101 ARG A CA 1
ATOM 825 C C . ARG A 1 101 ? -11.242 -7.41 -2.436 1 95.75 101 ARG A C 1
ATOM 827 O O . ARG A 1 101 ? -10.32 -8.203 -2.639 1 95.75 101 ARG A O 1
ATOM 834 N N . LEU A 1 102 ? -11.039 -6.094 -2.111 1 97 102 LEU A N 1
ATOM 835 C CA . LEU A 1 102 ? -9.688 -5.551 -1.98 1 97 102 LEU A CA 1
ATOM 836 C C . LEU A 1 102 ? -8.93 -6.254 -0.861 1 97 102 LEU A C 1
ATOM 838 O O . LEU A 1 102 ? -7.77 -6.633 -1.037 1 97 102 LEU A O 1
ATOM 842 N N . LYS A 1 103 ? -9.625 -6.473 0.255 1 96.62 103 LYS A N 1
ATOM 843 C CA . LYS A 1 103 ? -9.008 -7.172 1.38 1 96.62 103 LYS A CA 1
ATOM 844 C C . LYS A 1 103 ? -8.617 -8.594 0.993 1 96.62 103 LYS A C 1
ATOM 846 O O . LYS A 1 103 ? -7.535 -9.062 1.356 1 96.62 103 LYS A O 1
ATOM 851 N N . THR A 1 104 ? -9.461 -9.195 0.254 1 94.31 104 THR A N 1
ATOM 852 C CA . THR A 1 104 ? -9.219 -10.562 -0.177 1 94.31 104 THR A CA 1
ATOM 853 C C . THR A 1 104 ? -8 -10.641 -1.086 1 94.31 104 THR A C 1
ATOM 855 O O . THR A 1 104 ? -7.168 -11.539 -0.945 1 94.31 104 THR A O 1
ATOM 858 N N . TYR A 1 105 ? -7.918 -9.688 -2.023 1 94.75 105 TYR A N 1
ATOM 859 C CA . TYR A 1 105 ? -6.758 -9.656 -2.908 1 94.75 105 TYR A CA 1
ATOM 860 C C . TYR A 1 105 ? -5.473 -9.461 -2.117 1 94.75 105 TYR A C 1
ATOM 862 O O . TYR A 1 105 ? -4.473 -10.141 -2.371 1 94.75 105 TYR A O 1
ATOM 870 N N . LEU A 1 106 ? -5.496 -8.57 -1.182 1 97.25 106 LEU A N 1
ATOM 871 C CA . LEU A 1 106 ? -4.312 -8.297 -0.374 1 97.25 106 LEU A CA 1
ATOM 872 C C . LEU A 1 106 ? -3.934 -9.516 0.463 1 97.25 106 LEU A C 1
ATOM 874 O O . LEU A 1 106 ? -2.754 -9.859 0.567 1 97.25 106 LEU A O 1
ATOM 878 N N . GLU A 1 107 ? -4.879 -10.141 1.044 1 95.62 107 GLU A N 1
ATOM 879 C CA . GLU A 1 107 ? -4.625 -11.32 1.87 1 95.62 107 GLU A CA 1
ATOM 880 C C . GLU A 1 107 ? -4.035 -12.461 1.042 1 95.62 107 GLU A C 1
ATOM 882 O O . GLU A 1 107 ? -3.131 -13.164 1.498 1 95.62 107 GLU A O 1
ATOM 887 N N . ARG A 1 108 ? -4.559 -12.664 -0.153 1 92.38 108 ARG A N 1
ATOM 888 C CA . ARG A 1 108 ? -4.023 -13.688 -1.05 1 92.38 108 ARG A CA 1
ATOM 889 C C . ARG A 1 108 ? -2.615 -13.328 -1.512 1 92.38 108 ARG A C 1
ATOM 891 O O . ARG A 1 108 ? -1.762 -14.211 -1.649 1 92.38 108 ARG A O 1
ATOM 898 N N . TRP A 1 109 ? -2.447 -12.039 -1.769 1 95.06 109 TRP A N 1
ATOM 899 C CA . TRP A 1 109 ? -1.116 -11.539 -2.105 1 95.06 109 TRP A CA 1
ATOM 900 C C . TRP A 1 109 ? -0.111 -11.898 -1.016 1 95.06 109 TRP A C 1
ATOM 902 O O . TRP A 1 109 ? 0.936 -12.492 -1.298 1 95.06 109 TRP A O 1
ATOM 912 N N . MET A 1 110 ? -0.488 -11.664 0.202 1 96 110 MET A N 1
ATOM 913 C CA . MET A 1 110 ? 0.399 -11.93 1.332 1 96 110 MET A CA 1
ATOM 914 C C . MET A 1 110 ? 0.646 -13.422 1.492 1 96 110 MET A C 1
ATOM 916 O O . MET A 1 110 ? 1.772 -13.852 1.759 1 96 110 MET A O 1
ATOM 920 N N . LYS A 1 111 ? -0.403 -14.195 1.339 1 92.31 111 LYS A N 1
ATOM 921 C CA . LYS A 1 111 ? -0.299 -15.641 1.482 1 92.31 111 LYS A CA 1
ATOM 922 C C . LYS A 1 111 ? 0.675 -16.234 0.464 1 92.31 111 LYS A C 1
ATOM 924 O O . LYS A 1 111 ? 1.536 -17.031 0.814 1 92.31 111 LYS A O 1
ATOM 929 N N . LEU A 1 112 ? 0.54 -15.773 -0.729 1 89.06 112 LEU A N 1
ATOM 930 C CA . LEU A 1 112 ? 1.386 -16.297 -1.795 1 89.06 112 LEU A CA 1
ATOM 931 C C . LEU A 1 112 ? 2.812 -15.773 -1.664 1 89.06 112 LEU A C 1
ATOM 933 O O . LEU A 1 112 ? 3.762 -16.438 -2.098 1 89.06 112 LEU A O 1
ATOM 937 N N . ALA A 1 113 ? 2.934 -14.648 -1.048 1 92.38 113 ALA A N 1
ATOM 938 C CA . ALA A 1 113 ? 4.258 -14.094 -0.768 1 92.38 113 ALA A CA 1
ATOM 939 C C . ALA A 1 113 ? 4.879 -14.758 0.454 1 92.38 113 ALA A C 1
ATOM 941 O O . ALA A 1 113 ? 5.996 -14.414 0.855 1 92.38 113 ALA A O 1
ATOM 942 N N . GLU A 1 114 ? 4.02 -15.664 1.04 1 93.06 114 GLU A N 1
ATOM 943 C CA . GLU A 1 114 ? 4.441 -16.344 2.258 1 93.06 114 GLU A CA 1
ATOM 944 C C . GLU A 1 114 ? 4.766 -15.352 3.367 1 93.06 114 GLU A C 1
ATOM 946 O O . GLU A 1 114 ? 5.727 -15.547 4.117 1 93.06 114 GLU A O 1
ATOM 951 N N . ALA A 1 115 ? 4.074 -14.234 3.383 1 93.06 115 ALA A N 1
ATOM 952 C CA . ALA A 1 115 ? 4.215 -13.219 4.418 1 93.06 115 ALA A CA 1
ATOM 953 C C . ALA A 1 115 ? 3.186 -13.414 5.527 1 93.06 115 ALA A C 1
ATOM 955 O O . ALA A 1 115 ? 1.987 -13.516 5.254 1 93.06 115 ALA A O 1
ATOM 956 N N . PRO A 1 116 ? 3.717 -13.539 6.762 1 95.25 116 PRO A N 1
ATOM 957 C CA . PRO A 1 116 ? 2.758 -13.664 7.859 1 95.25 116 PRO A CA 1
ATOM 958 C C . PRO A 1 116 ? 1.916 -12.398 8.055 1 95.25 116 PRO A C 1
ATOM 960 O O . PRO A 1 116 ? 2.295 -11.32 7.59 1 95.25 116 PRO A O 1
ATOM 963 N N . GLN A 1 117 ? 0.805 -12.594 8.68 1 95.38 117 GLN A N 1
ATOM 964 C CA . GLN A 1 117 ? -0.099 -11.469 8.93 1 95.38 117 GLN A CA 1
ATOM 965 C C . GLN A 1 117 ? 0.344 -10.664 10.141 1 95.38 117 GLN A C 1
ATOM 967 O O . GLN A 1 117 ? -0.376 -10.594 11.141 1 95.38 117 GLN A O 1
ATOM 972 N N . THR A 1 118 ? 1.468 -10.078 10.109 1 97.12 118 THR A N 1
ATOM 973 C CA . THR A 1 118 ? 2.014 -9.195 11.133 1 97.12 118 THR A CA 1
ATOM 974 C C . THR A 1 118 ? 2.225 -7.789 10.578 1 97.12 118 THR A C 1
ATOM 976 O O . THR A 1 118 ? 2.254 -7.594 9.359 1 97.12 118 THR A O 1
ATOM 979 N N . TYR A 1 119 ? 2.35 -6.895 11.422 1 97.62 119 TYR A N 1
ATOM 980 C CA . TYR A 1 119 ? 2.572 -5.512 11.023 1 97.62 119 TYR A CA 1
ATOM 981 C C . TYR A 1 119 ? 3.848 -5.379 10.203 1 97.62 119 TYR A C 1
ATOM 983 O O . TYR A 1 119 ? 3.844 -4.766 9.133 1 97.62 119 TYR A O 1
ATOM 991 N N . GLU A 1 120 ? 4.906 -5.984 10.719 1 97.38 120 GLU A N 1
ATOM 992 C CA . GLU A 1 120 ? 6.219 -5.852 10.094 1 97.38 120 GLU A CA 1
ATOM 993 C C . GLU A 1 120 ? 6.227 -6.457 8.695 1 97.38 120 GLU A C 1
ATOM 995 O O . GLU A 1 120 ? 6.801 -5.883 7.766 1 97.38 120 GLU A O 1
ATOM 1000 N N . ALA A 1 121 ? 5.613 -7.578 8.555 1 96.81 121 ALA A N 1
ATOM 1001 C CA . ALA A 1 121 ? 5.594 -8.266 7.266 1 96.81 121 ALA A CA 1
ATOM 1002 C C . ALA A 1 121 ? 4.801 -7.469 6.234 1 96.81 121 ALA A C 1
ATOM 1004 O O . ALA A 1 121 ? 5.211 -7.363 5.074 1 96.81 121 ALA A O 1
ATOM 1005 N N . LEU A 1 122 ? 3.682 -6.973 6.664 1 97.94 122 LEU A N 1
ATOM 1006 C CA . LEU A 1 122 ? 2.857 -6.18 5.758 1 97.94 122 LEU A CA 1
ATOM 1007 C C . LEU A 1 122 ? 3.555 -4.875 5.387 1 97.94 122 LEU A C 1
ATOM 1009 O O . LEU A 1 122 ? 3.523 -4.457 4.23 1 97.94 122 LEU A O 1
ATOM 1013 N N . ARG A 1 123 ? 4.152 -4.242 6.367 1 97.94 123 ARG A N 1
ATOM 1014 C CA . ARG A 1 123 ? 4.926 -3.029 6.125 1 97.94 123 ARG A CA 1
ATOM 1015 C C . ARG A 1 123 ? 6.004 -3.268 5.074 1 97.94 123 ARG A C 1
ATOM 1017 O O . ARG A 1 123 ? 6.121 -2.506 4.109 1 97.94 123 ARG A O 1
ATOM 1024 N N . ASP A 1 124 ? 6.699 -4.312 5.293 1 97.56 124 ASP A N 1
ATOM 1025 C CA . ASP A 1 124 ? 7.82 -4.609 4.41 1 97.56 124 ASP A CA 1
ATOM 1026 C C . ASP A 1 124 ? 7.336 -4.953 3.002 1 97.56 124 ASP A C 1
ATOM 1028 O O . ASP A 1 124 ? 8.008 -4.645 2.018 1 97.56 124 ASP A O 1
ATOM 1032 N N . LEU A 1 125 ? 6.203 -5.602 2.91 1 97.44 125 LEU A N 1
ATOM 1033 C CA . LEU A 1 125 ? 5.613 -5.949 1.621 1 97.44 125 LEU A CA 1
ATOM 1034 C C . LEU A 1 125 ? 5.305 -4.699 0.809 1 97.44 125 LEU A C 1
ATOM 1036 O O . LEU A 1 125 ? 5.66 -4.613 -0.369 1 97.44 125 LEU A O 1
ATOM 1040 N N . PHE A 1 126 ? 4.691 -3.705 1.418 1 98.19 126 PHE A N 1
ATOM 1041 C CA . PHE A 1 126 ? 4.297 -2.494 0.708 1 98.19 126 PHE A CA 1
ATOM 1042 C C . PHE A 1 126 ? 5.5 -1.592 0.468 1 98.19 126 PHE A C 1
ATOM 1044 O O . PHE A 1 126 ? 5.57 -0.9 -0.551 1 98.19 126 PHE A O 1
ATOM 1051 N N . VAL A 1 127 ? 6.422 -1.587 1.38 1 98.38 127 VAL A N 1
ATOM 1052 C CA . VAL A 1 127 ? 7.648 -0.822 1.179 1 98.38 127 VAL A CA 1
ATOM 1053 C C . VAL A 1 127 ? 8.43 -1.396 -0.001 1 98.38 127 VAL A C 1
ATOM 1055 O O . VAL A 1 127 ? 8.938 -0.649 -0.837 1 98.38 127 VAL A O 1
ATOM 1058 N N . LYS A 1 128 ? 8.492 -2.705 -0.046 1 98 128 LYS A N 1
ATOM 1059 C CA . LYS A 1 128 ? 9.148 -3.367 -1.173 1 98 128 LYS A CA 1
ATOM 1060 C C . LYS A 1 128 ? 8.477 -2.994 -2.492 1 98 128 LYS A C 1
ATOM 1062 O O . LYS A 1 128 ? 9.148 -2.65 -3.463 1 98 128 LYS A O 1
ATOM 1067 N N . GLU A 1 129 ? 7.156 -3.121 -2.506 1 97.38 129 GLU A N 1
ATOM 1068 C CA . GLU A 1 129 ? 6.422 -2.758 -3.713 1 97.38 129 GLU A CA 1
ATOM 1069 C C . GLU A 1 129 ? 6.723 -1.322 -4.133 1 97.38 129 GLU A C 1
ATOM 1071 O O . GLU A 1 129 ? 6.996 -1.058 -5.309 1 97.38 129 GLU A O 1
ATOM 1076 N N . GLN A 1 130 ? 6.664 -0.438 -3.15 1 98 130 GLN A N 1
ATOM 1077 C CA . GLN A 1 130 ? 6.891 0.975 -3.438 1 98 130 GLN A CA 1
ATOM 1078 C C . GLN A 1 130 ? 8.32 1.22 -3.912 1 98 130 GLN A C 1
ATOM 1080 O O . GLN A 1 130 ? 8.555 2.049 -4.793 1 98 130 GLN A O 1
ATOM 1085 N N . PHE A 1 131 ? 9.258 0.537 -3.326 1 98.38 131 PHE A N 1
ATOM 1086 C CA . PHE A 1 131 ? 10.656 0.63 -3.742 1 98.38 131 PHE A CA 1
ATOM 1087 C C . PHE A 1 131 ? 10.812 0.214 -5.199 1 98.38 131 PHE A C 1
ATOM 1089 O O . PHE A 1 131 ? 11.461 0.914 -5.984 1 98.38 131 PHE A O 1
ATOM 1096 N N . LEU A 1 132 ? 10.227 -0.857 -5.547 1 97.56 132 LEU A N 1
ATOM 1097 C CA . LEU A 1 132 ? 10.312 -1.372 -6.906 1 97.56 132 LEU A CA 1
ATOM 1098 C C . LEU A 1 132 ? 9.633 -0.423 -7.891 1 97.56 132 LEU A C 1
ATOM 1100 O O . LEU A 1 132 ? 10.172 -0.143 -8.961 1 97.56 132 LEU A O 1
ATOM 1104 N N . ASP A 1 133 ? 8.516 0.1 -7.504 1 96.69 133 ASP A N 1
ATOM 1105 C CA . ASP A 1 133 ? 7.75 0.996 -8.367 1 96.69 133 ASP A CA 1
ATOM 1106 C C . ASP A 1 133 ? 8.477 2.324 -8.562 1 96.69 133 ASP A C 1
ATOM 1108 O O . ASP A 1 133 ? 8.32 2.975 -9.602 1 96.69 133 ASP A O 1
ATOM 1112 N N . SER A 1 134 ? 9.227 2.715 -7.598 1 97.06 134 SER A N 1
ATOM 1113 C CA . SER A 1 134 ? 9.914 4.004 -7.617 1 97.06 134 SER A CA 1
ATOM 1114 C C . SER A 1 134 ? 11.297 3.881 -8.242 1 97.06 134 SER A C 1
ATOM 1116 O O . SER A 1 134 ? 11.977 4.887 -8.469 1 97.06 134 SER A O 1
ATOM 1118 N N . SER A 1 135 ? 11.75 2.688 -8.516 1 95.75 135 SER A N 1
ATOM 1119 C CA . SER A 1 135 ? 13.062 2.426 -9.094 1 95.75 135 SER A CA 1
ATOM 1120 C C . SER A 1 135 ? 13.016 2.494 -10.617 1 95.75 135 SER A C 1
ATOM 1122 O O . SER A 1 135 ? 11.961 2.326 -11.227 1 95.75 135 SER A O 1
ATOM 1124 N N . PRO A 1 136 ? 14.195 2.789 -11.227 1 93.75 136 PRO A N 1
ATOM 1125 C CA . PRO A 1 136 ? 14.25 2.711 -12.688 1 93.75 136 PRO A CA 1
ATOM 1126 C C . PRO A 1 136 ? 13.742 1.375 -13.227 1 93.75 136 PRO A C 1
ATOM 1128 O O . PRO A 1 136 ? 13.914 0.338 -12.586 1 93.75 136 PRO A O 1
ATOM 1131 N N . ALA A 1 137 ? 13.289 1.315 -14.398 1 94.69 137 ALA A N 1
ATOM 1132 C CA . ALA A 1 137 ? 12.594 0.173 -14.984 1 94.69 137 ALA A CA 1
ATOM 1133 C C . ALA A 1 137 ? 13.492 -1.059 -15.023 1 94.69 137 ALA A C 1
ATOM 1135 O O . ALA A 1 137 ? 13.047 -2.172 -14.734 1 94.69 137 ALA A O 1
ATOM 1136 N N . ASP A 1 138 ? 14.703 -0.897 -15.43 1 94.94 138 ASP A N 1
ATOM 1137 C CA . ASP A 1 138 ? 15.617 -2.029 -15.539 1 94.94 138 ASP A CA 1
ATOM 1138 C C . ASP A 1 138 ? 15.883 -2.656 -14.18 1 94.94 138 ASP A C 1
ATOM 1140 O O . ASP A 1 138 ? 15.898 -3.881 -14.039 1 94.94 138 ASP A O 1
ATOM 1144 N N . LEU A 1 139 ? 16.094 -1.815 -13.211 1 95.81 139 LEU A N 1
ATOM 1145 C CA . LEU A 1 139 ? 16.328 -2.297 -11.852 1 95.81 139 LEU A CA 1
ATOM 1146 C C . LEU A 1 139 ? 15.07 -2.979 -11.305 1 95.81 139 LEU A C 1
ATOM 1148 O O . LEU A 1 139 ? 15.156 -4.047 -10.695 1 95.81 139 LEU A O 1
ATOM 1152 N N . SER A 1 140 ? 13.969 -2.355 -11.5 1 96.12 140 SER A N 1
ATOM 1153 C CA . SER A 1 140 ? 12.703 -2.91 -11.039 1 96.12 140 SER A CA 1
ATOM 1154 C C . SER A 1 140 ? 12.453 -4.297 -11.625 1 96.12 140 SER A C 1
ATOM 1156 O O . SER A 1 140 ? 12.086 -5.227 -10.898 1 96.12 140 SER A O 1
ATOM 1158 N N . THR A 1 141 ? 12.617 -4.441 -12.883 1 95.19 141 THR A N 1
ATOM 1159 C CA . THR A 1 141 ? 12.453 -5.727 -13.555 1 95.19 141 THR A CA 1
ATOM 1160 C C . THR A 1 141 ? 13.398 -6.77 -12.977 1 95.19 141 THR A C 1
ATOM 1162 O O . THR A 1 141 ? 13 -7.898 -12.695 1 95.19 141 THR A O 1
ATOM 1165 N N . TYR A 1 142 ? 14.656 -6.41 -12.852 1 95.69 142 TYR A N 1
ATOM 1166 C CA . TYR A 1 142 ? 15.695 -7.266 -12.281 1 95.69 142 TYR A CA 1
ATOM 1167 C C . TYR A 1 142 ? 15.281 -7.781 -10.906 1 95.69 142 T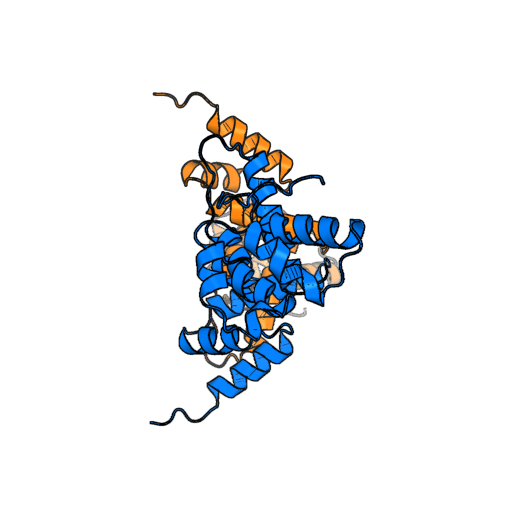YR A C 1
ATOM 1169 O O . TYR A 1 142 ? 15.391 -8.977 -10.633 1 95.69 142 TYR A O 1
ATOM 1177 N N . LEU A 1 143 ? 14.789 -6.91 -10.125 1 96.25 143 LEU A N 1
ATOM 1178 C CA . LEU A 1 143 ? 14.438 -7.258 -8.75 1 96.25 143 LEU A CA 1
ATOM 1179 C C . LEU A 1 143 ? 13.164 -8.094 -8.711 1 96.25 143 LEU A C 1
ATOM 1181 O O . LEU A 1 143 ? 13.039 -9.016 -7.898 1 96.25 143 LEU A O 1
ATOM 1185 N N . ARG A 1 144 ? 12.18 -7.789 -9.531 1 93.69 144 ARG A N 1
ATOM 1186 C CA . ARG A 1 144 ? 10.938 -8.555 -9.578 1 93.69 144 ARG A CA 1
ATOM 1187 C C . ARG A 1 144 ? 11.195 -9.992 -10.008 1 93.69 144 ARG A C 1
ATOM 1189 O O . ARG A 1 144 ? 10.523 -10.914 -9.523 1 93.69 144 ARG A O 1
ATOM 1196 N N . GLU A 1 145 ? 12.117 -10.148 -10.812 1 91.81 145 GLU A N 1
ATOM 1197 C CA . GLU A 1 145 ? 12.461 -11.484 -11.289 1 91.81 145 GLU A CA 1
ATOM 1198 C C . GLU A 1 145 ? 13.086 -12.32 -10.172 1 91.81 145 GLU A C 1
ATOM 1200 O O . GLU A 1 145 ? 12.93 -13.539 -10.148 1 91.81 145 GLU A O 1
ATOM 1205 N N . ARG A 1 146 ? 13.773 -11.68 -9.336 1 92.12 146 ARG A N 1
ATOM 1206 C CA . ARG A 1 146 ? 14.477 -12.383 -8.266 1 92.12 146 ARG A CA 1
ATOM 1207 C C . ARG A 1 146 ? 13.531 -12.734 -7.125 1 92.12 146 ARG A C 1
ATOM 1209 O O . ARG A 1 146 ? 13.812 -13.641 -6.336 1 92.12 146 ARG A O 1
ATOM 1216 N N . ARG A 1 147 ? 12.344 -12.055 -6.973 1 89.19 147 ARG A N 1
ATOM 1217 C CA . ARG A 1 147 ? 11.266 -12.352 -6.031 1 89.19 147 ARG A CA 1
ATOM 1218 C C . ARG A 1 147 ? 11.797 -12.461 -4.609 1 89.19 147 ARG A C 1
ATOM 1220 O O . ARG A 1 147 ? 11.484 -13.414 -3.893 1 89.19 147 ARG A O 1
ATOM 1227 N N . LEU A 1 148 ? 12.602 -11.484 -4.211 1 91.62 148 LEU A N 1
ATOM 1228 C CA . LEU A 1 148 ? 13.18 -11.461 -2.871 1 91.62 148 LEU A CA 1
ATOM 1229 C C . LEU A 1 148 ? 12.156 -11.008 -1.841 1 91.62 148 LEU A C 1
ATOM 1231 O O . LEU A 1 148 ? 11.359 -10.109 -2.109 1 91.62 148 LEU A O 1
ATOM 1235 N N . ALA A 1 149 ? 12.133 -11.648 -0.732 1 87.5 149 ALA A N 1
ATOM 1236 C CA . ALA A 1 149 ? 11.156 -11.32 0.306 1 87.5 149 ALA A CA 1
ATOM 1237 C C . ALA A 1 149 ? 11.734 -10.32 1.306 1 87.5 149 ALA A C 1
ATOM 1239 O O . ALA A 1 149 ? 11.039 -9.414 1.767 1 87.5 149 ALA A O 1
ATOM 1240 N N . ASP A 1 150 ? 12.984 -10.414 1.563 1 93.31 150 ASP A N 1
ATOM 1241 C CA . ASP A 1 150 ? 13.641 -9.617 2.592 1 93.31 150 ASP A CA 1
ATOM 1242 C C . ASP A 1 150 ? 14.125 -8.281 2.023 1 93.31 150 ASP A C 1
ATOM 1244 O O . ASP A 1 150 ? 14.844 -8.25 1.025 1 93.31 150 ASP A O 1
ATOM 1248 N N . LEU A 1 151 ? 13.75 -7.223 2.682 1 96.56 151 LEU A N 1
ATOM 1249 C CA . LEU A 1 151 ? 14.078 -5.879 2.213 1 96.56 151 LEU A CA 1
ATOM 1250 C C . LEU A 1 151 ? 15.594 -5.668 2.189 1 96.56 151 LEU A C 1
ATOM 1252 O O . LEU A 1 151 ? 16.109 -4.961 1.323 1 96.56 151 LEU A O 1
ATOM 1256 N N . GLU A 1 152 ? 16.266 -6.27 3.174 1 96.56 152 GLU A N 1
ATOM 1257 C CA . GLU A 1 152 ? 17.719 -6.152 3.193 1 96.56 152 GLU A CA 1
ATOM 1258 C C . GLU A 1 152 ? 18.344 -6.82 1.969 1 96.56 152 GLU A C 1
ATOM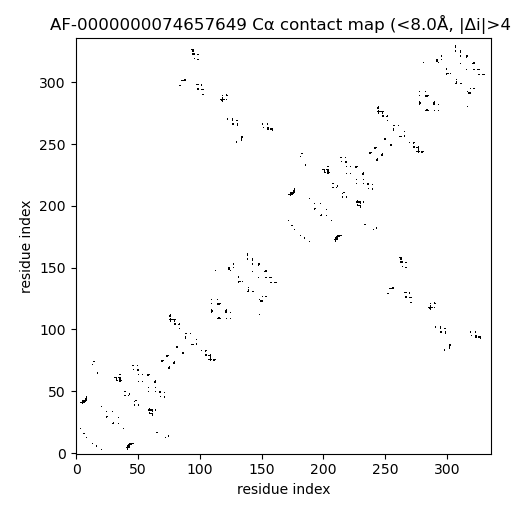 1260 O O . GLU A 1 152 ? 19.297 -6.297 1.392 1 96.56 152 GLU A O 1
ATOM 1265 N N . GLU A 1 153 ? 17.859 -7.93 1.587 1 97 153 GLU A N 1
ATOM 1266 C CA . GLU A 1 153 ? 18.344 -8.625 0.395 1 97 153 GLU A CA 1
ATOM 1267 C C . GLU A 1 153 ? 18 -7.84 -0.871 1 97 153 GLU A C 1
ATOM 1269 O O . GLU A 1 153 ? 18.797 -7.82 -1.819 1 97 153 GLU A O 1
ATOM 1274 N N . VAL A 1 154 ? 16.828 -7.254 -0.901 1 97.5 154 VAL A N 1
ATOM 1275 C CA . VAL A 1 154 ? 16.438 -6.41 -2.023 1 97.5 154 VAL A CA 1
ATOM 1276 C C . VAL A 1 154 ? 17.438 -5.262 -2.178 1 97.5 154 VAL A C 1
ATOM 1278 O O . VAL A 1 154 ? 17.922 -4.996 -3.279 1 97.5 154 VAL A O 1
ATOM 1281 N N . ALA A 1 155 ? 17.719 -4.633 -1.056 1 97.56 155 ALA A N 1
ATOM 1282 C CA . ALA A 1 155 ? 18.656 -3.518 -1.074 1 97.56 155 ALA A CA 1
ATOM 1283 C C . ALA A 1 155 ? 20.031 -3.965 -1.577 1 97.56 155 ALA A C 1
ATOM 1285 O O . ALA A 1 155 ? 20.656 -3.277 -2.391 1 97.56 155 ALA A O 1
ATOM 1286 N N . ARG A 1 156 ? 20.453 -5.117 -1.057 1 96.88 156 ARG A N 1
ATOM 1287 C CA . ARG A 1 156 ? 21.75 -5.641 -1.452 1 96.88 156 ARG A CA 1
ATOM 1288 C C . ARG A 1 156 ? 21.781 -5.957 -2.943 1 96.88 156 ARG A C 1
ATOM 1290 O O . ARG A 1 156 ? 22.75 -5.633 -3.631 1 96.88 156 ARG A O 1
ATOM 1297 N N . SER A 1 157 ? 20.766 -6.621 -3.42 1 97 157 SER A N 1
ATOM 1298 C CA . SER A 1 157 ? 20.688 -6.969 -4.832 1 97 157 SER A CA 1
ATOM 1299 C C . SER A 1 157 ? 20.609 -5.719 -5.707 1 97 157 SER A C 1
ATOM 1301 O O . SER A 1 157 ? 21.203 -5.68 -6.789 1 97 157 SER A O 1
ATOM 1303 N N . ALA A 1 158 ? 19.875 -4.77 -5.246 1 97.06 158 ALA A N 1
ATOM 1304 C CA . ALA A 1 158 ? 19.797 -3.504 -5.969 1 97.06 158 ALA A CA 1
ATOM 1305 C C . ALA A 1 158 ? 21.156 -2.82 -6.043 1 97.06 158 ALA A C 1
ATOM 1307 O O . ALA A 1 158 ? 21.531 -2.289 -7.094 1 97.06 158 ALA A O 1
ATOM 1308 N N . GLU A 1 159 ? 21.828 -2.842 -4.934 1 95.44 159 GLU A N 1
ATOM 1309 C CA . GLU A 1 159 ? 23.156 -2.232 -4.895 1 95.44 159 GLU A CA 1
ATOM 1310 C C . GLU A 1 159 ? 24.109 -2.918 -5.871 1 95.44 159 GLU A C 1
ATOM 1312 O O . GLU A 1 159 ? 24.891 -2.252 -6.551 1 95.44 159 GLU A O 1
ATOM 1317 N N . LEU A 1 160 ? 24.062 -4.227 -5.883 1 94.25 160 LEU A N 1
ATOM 1318 C CA . LEU A 1 160 ? 24.891 -5.004 -6.801 1 94.25 160 LEU A CA 1
ATOM 1319 C C . LEU A 1 160 ? 24.562 -4.656 -8.25 1 94.25 160 LEU A C 1
ATOM 1321 O O . LEU A 1 160 ? 25.469 -4.523 -9.078 1 94.25 160 LEU A O 1
ATOM 1325 N N . PHE A 1 161 ? 23.344 -4.555 -8.531 1 94.69 161 PHE A N 1
ATOM 1326 C CA . PHE A 1 161 ? 22.906 -4.203 -9.875 1 94.69 161 PHE A CA 1
ATOM 1327 C C . PHE A 1 161 ? 23.406 -2.82 -10.273 1 94.69 161 PHE A C 1
ATOM 1329 O O . PHE A 1 161 ? 23.875 -2.619 -11.398 1 94.69 161 PHE A O 1
ATOM 1336 N N . LEU A 1 162 ? 23.344 -1.881 -9.344 1 92.5 162 LEU A N 1
ATOM 1337 C CA . LEU A 1 162 ? 23.672 -0.488 -9.625 1 92.5 162 LEU A CA 1
ATOM 1338 C C . LEU A 1 162 ? 25.188 -0.304 -9.742 1 92.5 162 LEU A C 1
ATOM 1340 O O . LEU A 1 162 ? 25.641 0.604 -10.43 1 92.5 162 LEU A O 1
ATOM 1344 N N . THR A 1 163 ? 25.938 -1.154 -9.109 1 89.62 163 THR A N 1
ATOM 1345 C CA . THR A 1 163 ? 27.391 -1.008 -9.102 1 89.62 163 THR A CA 1
ATOM 1346 C C . THR A 1 163 ? 28.016 -1.894 -10.164 1 89.62 163 THR A 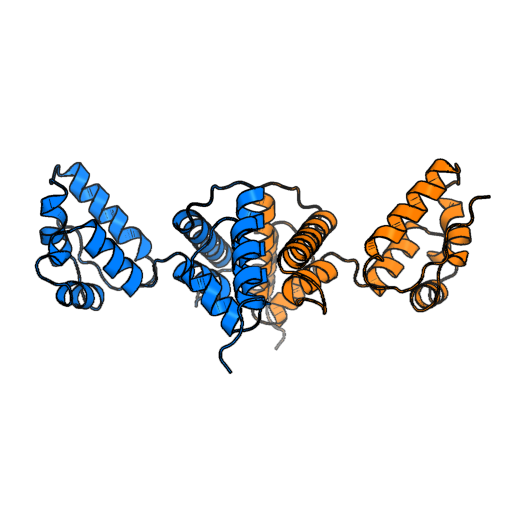C 1
ATOM 1348 O O . THR A 1 163 ? 29.203 -1.759 -10.461 1 89.62 163 THR A O 1
ATOM 1351 N N . ALA A 1 164 ? 27.25 -2.834 -10.656 1 84.19 164 ALA A N 1
ATOM 1352 C CA . ALA A 1 164 ? 27.781 -3.729 -11.68 1 84.19 164 ALA A CA 1
ATOM 1353 C C . ALA A 1 164 ? 28.125 -2.963 -12.953 1 84.19 164 ALA A C 1
ATOM 1355 O O . ALA A 1 164 ? 27.375 -2.074 -13.367 1 84.19 164 ALA A O 1
ATOM 1356 N N . PRO A 1 165 ? 29.406 -3.131 -13.453 1 73.19 165 PRO A N 1
ATOM 1357 C CA . PRO A 1 165 ? 29.844 -2.471 -14.68 1 73.19 165 PRO A CA 1
ATOM 1358 C C . PRO A 1 165 ? 28.922 -2.752 -15.867 1 73.19 165 PRO A C 1
ATOM 1360 O O . PRO A 1 165 ? 28.453 -3.879 -16.031 1 73.19 165 PRO A O 1
ATOM 1363 N N . ARG A 1 166 ? 28.062 -1.77 -16.312 1 61.34 166 ARG A N 1
ATOM 1364 C CA . ARG A 1 166 ? 27.188 -1.913 -17.469 1 61.34 166 ARG A CA 1
ATOM 1365 C C . ARG A 1 166 ? 28 -2.129 -18.734 1 61.34 166 ARG A C 1
ATOM 1367 O O . ARG A 1 166 ? 29.062 -1.515 -18.922 1 61.34 166 ARG A O 1
ATOM 1374 N N . ASP A 1 167 ? 28.094 -3.334 -19.219 1 54.47 167 ASP A N 1
ATOM 1375 C CA . ASP A 1 167 ? 28.812 -3.527 -20.469 1 54.47 167 ASP A CA 1
ATOM 1376 C C . ASP A 1 167 ? 28.484 -2.418 -21.469 1 54.47 167 ASP A C 1
ATOM 1378 O O . ASP A 1 167 ? 27.312 -2.201 -21.797 1 54.47 167 ASP A O 1
ATOM 1382 N N . SER A 1 168 ? 29.141 -1.233 -21.406 1 39.5 168 SER A N 1
ATOM 1383 C CA . SER A 1 168 ? 29.297 -0.565 -22.688 1 39.5 168 SER A CA 1
ATOM 1384 C C . SER A 1 168 ? 29.719 -1.552 -23.781 1 39.5 168 SER A C 1
ATOM 1386 O O . SER A 1 168 ? 30.562 -2.412 -23.562 1 39.5 168 SER A O 1
ATOM 1388 N N . MET B 1 1 ? 21.5 31.109 26.906 1 40.97 1 MET B N 1
ATOM 1389 C CA . MET B 1 1 ? 20.359 30.25 26.641 1 40.97 1 MET B CA 1
ATOM 1390 C C . MET B 1 1 ? 20.531 29.469 25.344 1 40.97 1 MET B C 1
ATOM 1392 O O . MET B 1 1 ? 21.125 29.984 24.391 1 40.97 1 MET B O 1
ATOM 1396 N N . PRO B 1 2 ? 20.609 28.266 25.438 1 45.88 2 PRO B N 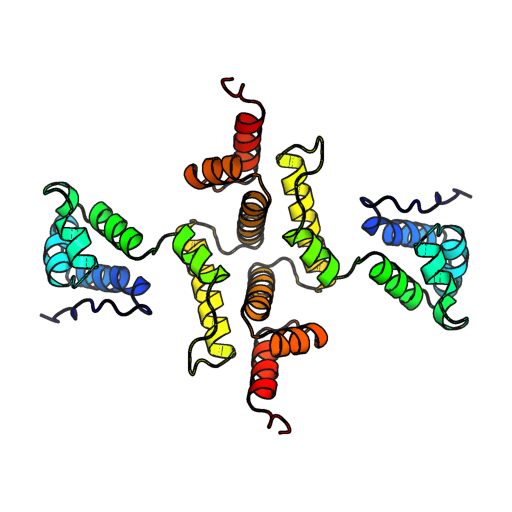1
ATOM 1397 C CA . PRO B 1 2 ? 20.859 27.484 24.219 1 45.88 2 PRO B CA 1
ATOM 1398 C C . PRO B 1 2 ? 19.969 27.922 23.047 1 45.88 2 PRO B C 1
ATOM 1400 O O . PRO B 1 2 ? 18.797 28.25 23.25 1 45.88 2 PRO B O 1
ATOM 1403 N N . LYS B 1 3 ? 20.438 28.688 22.125 1 56.03 3 LYS B N 1
ATOM 1404 C CA . LYS B 1 3 ? 19.781 29.281 20.969 1 56.03 3 LYS B CA 1
ATOM 1405 C C . LYS B 1 3 ? 19.297 28.203 20 1 56.03 3 LYS B C 1
ATOM 1407 O O . LYS B 1 3 ? 20.047 27.266 19.672 1 56.03 3 LYS B O 1
ATOM 1412 N N . LEU B 1 4 ? 18 27.859 20.047 1 59.69 4 LEU B N 1
ATOM 1413 C CA . LEU B 1 4 ? 17.453 26.938 19.047 1 59.69 4 LEU B CA 1
ATOM 1414 C C . LEU B 1 4 ? 17.828 27.375 17.641 1 59.69 4 LEU B C 1
ATOM 1416 O O . LEU B 1 4 ? 17.766 28.562 17.312 1 59.69 4 LEU B O 1
ATOM 1420 N N . PRO B 1 5 ? 18.594 26.578 17.047 1 56.59 5 PRO B N 1
ATOM 1421 C CA . PRO B 1 5 ? 18.953 26.953 15.672 1 56.59 5 PRO B CA 1
ATOM 1422 C C . PRO B 1 5 ? 17.734 27.312 14.82 1 56.59 5 PRO B C 1
ATOM 1424 O O . PRO B 1 5 ? 16.625 26.859 15.094 1 56.59 5 PRO B O 1
ATOM 1427 N N . ALA B 1 6 ? 18.031 28.281 13.969 1 58.34 6 ALA B N 1
ATOM 1428 C CA . ALA B 1 6 ? 17.016 28.766 13.031 1 58.34 6 ALA B CA 1
ATOM 1429 C C . ALA B 1 6 ? 16.5 27.625 12.148 1 58.34 6 ALA B C 1
ATOM 1431 O O . ALA B 1 6 ? 17.234 26.672 11.852 1 58.34 6 ALA B O 1
ATOM 1432 N N . PHE B 1 7 ? 15.266 27.594 12.016 1 58.62 7 PHE B N 1
ATOM 1433 C CA . PHE B 1 7 ? 14.57 26.656 11.133 1 58.62 7 PHE B CA 1
ATOM 1434 C C . PHE B 1 7 ? 14.93 26.922 9.672 1 58.62 7 PHE B C 1
ATOM 1436 O O . PHE B 1 7 ? 14.641 27.984 9.141 1 58.62 7 PHE B O 1
ATOM 1443 N N . VAL B 1 8 ? 15.891 26.172 9.234 1 55.72 8 VAL B N 1
ATOM 1444 C CA . VAL B 1 8 ? 16.188 26.312 7.812 1 55.72 8 VAL B CA 1
ATOM 1445 C C . VAL B 1 8 ? 15.312 25.359 7.004 1 55.72 8 VAL B C 1
ATOM 1447 O O . VAL B 1 8 ? 15.102 24.203 7.402 1 55.72 8 VAL B O 1
ATOM 1450 N N . ASP B 1 9 ? 14.539 25.891 6.098 1 54.22 9 ASP B N 1
ATOM 1451 C CA . ASP B 1 9 ? 13.633 25.203 5.188 1 54.22 9 ASP B CA 1
ATOM 1452 C C . ASP B 1 9 ? 14.305 23.984 4.555 1 54.22 9 ASP B C 1
ATOM 1454 O O . ASP B 1 9 ? 14.578 23.984 3.352 1 54.22 9 ASP B O 1
ATOM 1458 N N . ARG B 1 10 ? 15.188 23.438 5.191 1 50.69 10 ARG B N 1
ATOM 1459 C CA . ARG B 1 10 ? 15.695 22.297 4.441 1 50.69 10 ARG B CA 1
ATOM 1460 C C . ARG B 1 10 ? 14.789 21.078 4.613 1 50.69 10 ARG B C 1
ATOM 1462 O O . ARG B 1 10 ? 14.211 20.875 5.684 1 50.69 10 ARG B O 1
ATOM 1469 N N . LYS B 1 11 ? 14.336 20.453 3.598 1 49.75 11 LYS B N 1
ATOM 1470 C CA . LYS B 1 11 ? 13.391 19.375 3.264 1 49.75 11 LYS B CA 1
ATOM 1471 C C . LYS B 1 11 ? 13.406 18.281 4.324 1 49.75 11 LYS B C 1
ATOM 1473 O O . LYS B 1 11 ? 12.352 17.797 4.73 1 49.75 11 LYS B O 1
ATOM 1478 N N . ASP B 1 12 ? 14.555 17.734 4.66 1 51 12 ASP B N 1
ATOM 1479 C CA . ASP B 1 12 ? 14.625 16.375 5.203 1 51 12 ASP B CA 1
ATOM 1480 C C . ASP B 1 12 ? 14.328 16.359 6.699 1 51 12 ASP B C 1
ATOM 1482 O O . ASP B 1 12 ? 14.016 15.32 7.27 1 51 12 ASP B O 1
ATOM 1486 N N . ASP B 1 13 ? 14.32 17.547 7.254 1 56.34 13 ASP B N 1
ATOM 1487 C CA . ASP B 1 13 ? 14.203 17.453 8.703 1 56.34 13 ASP B CA 1
ATOM 1488 C C . ASP B 1 13 ? 13.008 18.25 9.219 1 56.34 13 ASP B C 1
ATOM 1490 O O . ASP B 1 13 ? 12.938 18.578 10.398 1 56.34 13 ASP B O 1
ATOM 1494 N N . LEU B 1 14 ? 12.312 18.5 8.328 1 57.91 14 LEU B N 1
ATOM 1495 C CA . LEU B 1 14 ? 11.242 19.406 8.727 1 57.91 14 LEU B CA 1
ATOM 1496 C C . LEU B 1 14 ? 10.266 18.719 9.68 1 57.91 14 LEU B C 1
ATOM 1498 O O . LEU B 1 14 ? 9.664 19.375 10.531 1 57.91 14 LEU B O 1
ATOM 1502 N N . ASP B 1 15 ? 10.227 17.484 9.562 1 60.56 15 ASP B N 1
ATOM 1503 C CA . ASP B 1 15 ? 9.234 16.781 10.383 1 60.56 15 ASP B CA 1
ATOM 1504 C C . ASP B 1 15 ? 9.695 16.703 11.836 1 60.56 15 ASP B C 1
ATOM 1506 O O . ASP B 1 15 ? 8.906 16.359 12.719 1 60.56 15 ASP B O 1
ATOM 1510 N N . SER B 1 16 ? 10.969 17.109 11.969 1 66.75 16 SER B N 1
ATOM 1511 C CA . SER B 1 16 ? 11.469 16.953 13.328 1 66.75 16 SER B CA 1
ATOM 1512 C C . SER B 1 16 ? 11.445 18.281 14.086 1 66.75 16 SER B C 1
ATOM 1514 O O . SER B 1 16 ? 11.586 18.297 15.312 1 66.75 16 SER B O 1
ATOM 1516 N N . TRP B 1 17 ? 11.133 19.281 13.438 1 68.38 17 TRP B N 1
ATOM 1517 C CA . TRP B 1 17 ? 11.312 20.578 14.07 1 68.38 17 TRP B CA 1
ATOM 1518 C C . TRP B 1 17 ? 10.289 20.781 15.188 1 68.38 17 TRP B C 1
ATOM 1520 O O . TRP B 1 17 ? 10.633 21.266 16.266 1 68.38 17 TRP B O 1
ATOM 1530 N N . PRO B 1 18 ? 9.055 20.375 14.867 1 72.81 18 PRO B N 1
ATOM 1531 C CA . PRO B 1 18 ? 8.109 20.609 15.961 1 72.81 18 PRO B CA 1
ATOM 1532 C C . PRO B 1 18 ? 8.461 19.828 17.219 1 72.81 18 PRO B C 1
ATOM 1534 O O . PRO B 1 18 ? 8.312 20.328 18.344 1 72.81 18 PRO B O 1
ATOM 1537 N N . LEU B 1 19 ? 9.086 18.812 16.891 1 74.56 19 LEU B N 1
ATOM 1538 C CA . LEU B 1 19 ? 9.43 17.969 18.031 1 74.56 19 LEU B CA 1
ATOM 1539 C C . LEU B 1 19 ? 10.617 18.562 18.797 1 74.56 19 LEU B C 1
ATOM 1541 O O . LEU B 1 19 ? 10.625 18.562 20.031 1 74.56 19 LEU B O 1
ATOM 1545 N N . ARG B 1 20 ? 11.492 18.922 18.078 1 76.31 20 ARG B N 1
ATOM 1546 C CA . ARG B 1 20 ? 12.672 19.516 18.703 1 76.31 20 ARG B CA 1
ATOM 1547 C C . ARG B 1 20 ? 12.305 20.766 19.484 1 76.31 20 ARG B C 1
ATOM 1549 O O . ARG B 1 20 ? 12.789 20.969 20.609 1 76.31 20 ARG B O 1
ATOM 1556 N N . PHE B 1 21 ? 11.406 21.562 18.953 1 82.38 21 PHE B N 1
ATOM 1557 C CA . PHE B 1 21 ? 10.977 22.781 19.625 1 82.38 21 PHE B CA 1
ATOM 1558 C C . PHE B 1 21 ? 10.18 22.453 20.875 1 82.38 21 PHE B C 1
ATOM 1560 O O . PHE B 1 21 ? 10.398 23.062 21.922 1 82.38 21 PHE B O 1
ATOM 1567 N N . GLU B 1 22 ? 9.297 21.484 20.75 1 84.19 22 GLU B N 1
ATOM 1568 C CA . GLU B 1 22 ? 8.453 21.109 21.875 1 84.19 22 GLU B CA 1
ATOM 1569 C C . GLU B 1 22 ? 9.273 20.531 23.016 1 84.19 22 GLU B C 1
ATOM 1571 O O . GLU B 1 22 ? 9.008 20.828 24.188 1 84.19 22 GLU B O 1
ATOM 1576 N N . ARG B 1 23 ? 10.219 19.797 22.656 1 83.81 23 ARG B N 1
ATOM 1577 C CA . ARG B 1 23 ? 11.102 19.234 23.672 1 83.81 23 ARG B CA 1
ATOM 1578 C C . ARG B 1 23 ? 11.898 20.328 24.375 1 83.81 23 ARG B C 1
ATOM 1580 O O . ARG B 1 23 ? 12.039 20.312 25.594 1 83.81 23 ARG B O 1
ATOM 1587 N N . PHE B 1 24 ? 12.367 21.203 23.641 1 83.56 24 PHE B N 1
ATOM 1588 C CA . PHE B 1 24 ? 13.133 22.312 24.188 1 83.56 24 PHE B CA 1
ATOM 1589 C C . PHE B 1 24 ? 12.258 23.188 25.094 1 83.56 24 PHE B C 1
ATOM 1591 O O . PHE B 1 24 ? 12.672 23.562 26.188 1 83.56 24 PHE B O 1
ATOM 1598 N N . ALA B 1 25 ? 11.078 23.516 24.609 1 86 25 ALA B N 1
ATOM 1599 C CA . ALA B 1 25 ? 10.156 24.359 25.359 1 86 25 ALA B CA 1
ATOM 1600 C C . ALA B 1 25 ? 9.727 23.688 26.672 1 86 25 ALA B C 1
ATOM 1602 O O . ALA B 1 25 ? 9.648 24.344 27.703 1 86 25 ALA B O 1
ATOM 1603 N N . THR B 1 26 ? 9.516 22.391 26.625 1 88.56 26 THR B N 1
ATOM 1604 C CA . THR B 1 26 ? 9.109 21.641 27.812 1 88.56 26 THR B CA 1
ATOM 1605 C C . THR B 1 26 ? 10.242 21.562 28.828 1 88.56 26 THR B C 1
ATOM 1607 O O . THR B 1 26 ? 10.031 21.734 30.016 1 88.56 26 THR B O 1
ATOM 1610 N N . THR B 1 27 ? 11.438 21.281 28.297 1 88.81 27 THR B N 1
ATOM 1611 C CA . THR B 1 27 ? 12.594 21.172 29.188 1 88.81 27 THR B CA 1
ATOM 1612 C C . THR B 1 27 ? 12.945 22.516 29.797 1 88.81 27 THR B C 1
ATOM 1614 O O . THR B 1 27 ? 13.438 22.594 30.922 1 88.81 27 THR B O 1
ATOM 1617 N N . SER B 1 28 ? 12.719 23.562 29.078 1 88.06 28 SER B N 1
ATOM 1618 C CA . SER B 1 28 ? 12.992 24.922 29.547 1 88.06 28 SER B CA 1
ATOM 1619 C C . SER B 1 28 ? 11.898 25.406 30.484 1 88.06 28 SER B C 1
ATOM 1621 O O . SER B 1 28 ? 12.023 26.484 31.094 1 88.06 28 SER B O 1
ATOM 1623 N N . GLY B 1 29 ? 10.734 24.703 30.578 1 87.19 29 GLY B N 1
ATOM 1624 C CA . GLY B 1 29 ? 9.648 25.016 31.5 1 87.19 29 GLY B CA 1
ATOM 1625 C C . GLY B 1 29 ? 8.758 26.141 31.016 1 87.19 29 GLY B C 1
ATOM 1626 O O . GLY B 1 29 ? 8.156 26.859 31.812 1 87.19 29 GLY B O 1
ATOM 1627 N N . TRP B 1 30 ? 8.727 26.375 29.719 1 88.12 30 TRP B N 1
ATOM 1628 C CA . TRP B 1 30 ? 7.871 27.422 29.156 1 88.12 30 TRP B CA 1
ATOM 1629 C C . TRP B 1 30 ? 6.41 26.969 29.141 1 88.12 30 TRP B C 1
ATOM 1631 O O . TRP B 1 30 ? 6.109 25.828 28.797 1 88.12 30 TRP B O 1
ATOM 1641 N N . PRO B 1 31 ? 5.539 27.875 29.656 1 90.25 31 PRO B N 1
ATO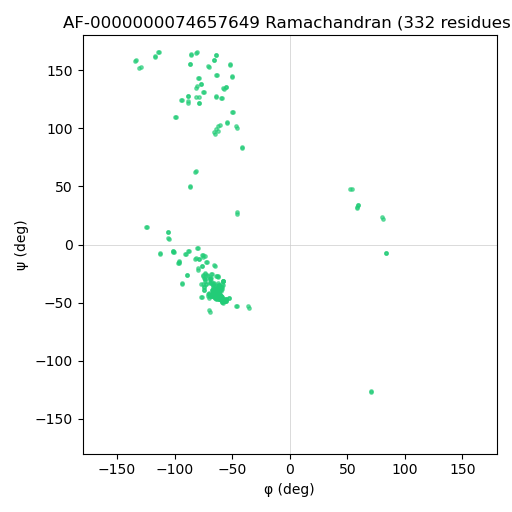M 1642 C CA . PRO B 1 31 ? 4.125 27.516 29.484 1 90.25 31 PRO B CA 1
ATOM 1643 C C . PRO B 1 31 ? 3.705 27.469 28.016 1 90.25 31 PRO B C 1
ATOM 1645 O O . PRO B 1 31 ? 4.207 28.234 27.203 1 90.25 31 PRO B O 1
ATOM 1648 N N . LYS B 1 32 ? 2.816 26.609 27.609 1 89.44 32 LYS B N 1
ATOM 1649 C CA . LYS B 1 32 ? 2.391 26.391 26.234 1 89.44 32 LYS B CA 1
ATOM 1650 C C . LYS B 1 32 ? 1.846 27.672 25.594 1 89.44 32 LYS B C 1
ATOM 1652 O O . LYS B 1 32 ? 1.997 27.891 24.391 1 89.44 32 LYS B O 1
ATOM 1657 N N . GLU B 1 33 ? 1.271 28.453 26.484 1 87.5 33 GLU B N 1
ATOM 1658 C CA . GLU B 1 33 ? 0.67 29.703 26 1 87.5 33 GLU B CA 1
ATOM 1659 C C . GLU B 1 33 ? 1.733 30.656 25.469 1 87.5 33 GLU B C 1
ATOM 1661 O O . GLU B 1 33 ? 1.43 31.562 24.688 1 87.5 33 GLU B O 1
ATOM 1666 N N . SER B 1 34 ? 3.008 30.422 25.844 1 88.69 34 SER B N 1
ATOM 1667 C CA . SER B 1 34 ? 4.082 31.328 25.453 1 88.69 34 SER B CA 1
ATOM 1668 C C . SER B 1 34 ? 4.941 30.734 24.344 1 88.69 34 SER B C 1
ATOM 1670 O O . SER B 1 34 ? 5.887 31.375 23.875 1 88.69 34 SER B O 1
ATOM 1672 N N . TRP B 1 35 ? 4.574 29.562 23.812 1 89.88 35 TRP B N 1
ATOM 1673 C CA . TRP B 1 35 ? 5.422 28.812 22.875 1 89.88 35 TRP B CA 1
ATOM 1674 C C . TRP B 1 35 ? 5.484 29.5 21.516 1 89.88 35 TRP B C 1
ATOM 1676 O O . TRP B 1 35 ? 6.508 29.438 20.828 1 89.88 35 TRP B O 1
ATOM 1686 N N . CYS B 1 36 ? 4.477 30.25 21.188 1 89.44 36 CYS B N 1
ATOM 1687 C CA . CYS B 1 36 ? 4.359 30.781 19.828 1 89.44 36 CYS B CA 1
ATOM 1688 C C . CYS B 1 36 ? 5.363 31.906 19.594 1 89.44 36 CYS B C 1
ATOM 1690 O O . CYS B 1 36 ? 5.875 32.062 18.484 1 89.44 36 CYS B O 1
ATOM 1692 N N . THR B 1 37 ? 5.707 32.625 20.641 1 86.19 37 THR B N 1
ATOM 1693 C CA . THR B 1 37 ? 6.625 33.75 20.5 1 86.19 37 THR B CA 1
ATOM 1694 C C . THR B 1 37 ? 8.039 33.281 20.188 1 86.19 37 THR B C 1
ATOM 1696 O O . THR B 1 37 ? 8.625 33.656 19.188 1 86.19 37 THR B O 1
ATOM 1699 N N . PRO B 1 38 ? 8.602 32.406 21.062 1 85.81 38 PRO B N 1
ATOM 1700 C CA . PRO B 1 38 ? 9.93 31.891 20.719 1 85.81 38 PRO B CA 1
ATOM 1701 C C . PRO B 1 38 ? 9.938 31.109 19.406 1 85.81 38 PRO B C 1
ATOM 1703 O O . PRO B 1 38 ? 10.93 31.141 18.672 1 85.81 38 PRO B O 1
ATOM 1706 N N . LEU B 1 39 ? 8.867 30.422 19.156 1 86.44 39 LEU B N 1
ATOM 1707 C CA . LEU B 1 39 ? 8.781 29.656 17.906 1 86.44 39 LEU B CA 1
ATOM 1708 C C . LEU B 1 39 ? 8.859 30.578 16.703 1 86.44 39 LEU B C 1
ATOM 1710 O O . LEU B 1 39 ? 9.547 30.281 15.727 1 86.44 39 LEU B O 1
ATOM 1714 N N . SER B 1 40 ? 8.195 31.688 16.781 1 84.56 40 SER B N 1
ATOM 1715 C CA . SER B 1 40 ? 8.156 32.625 15.664 1 84.56 40 SER B CA 1
ATOM 1716 C C . SER B 1 40 ? 9.547 33.188 15.359 1 84.56 40 SER B C 1
ATOM 1718 O O . SER B 1 40 ? 9.852 33.531 14.219 1 84.56 40 SER B O 1
ATOM 1720 N N . ALA B 1 41 ? 10.352 33.219 16.344 1 83.06 41 ALA B N 1
ATOM 1721 C CA . ALA B 1 41 ? 11.711 33.75 16.188 1 83.06 41 ALA B CA 1
ATOM 1722 C C . ALA B 1 41 ? 12.609 32.75 15.477 1 83.06 41 ALA B C 1
ATOM 1724 O O . ALA B 1 41 ? 13.617 33.125 14.883 1 83.06 41 ALA B O 1
ATOM 1725 N N . LEU B 1 42 ? 12.117 31.547 15.523 1 81.81 42 LEU B N 1
ATOM 1726 C CA . LEU B 1 42 ? 12.938 30.469 14.961 1 81.81 42 LEU B CA 1
ATOM 1727 C C . LEU B 1 42 ? 12.516 30.172 13.523 1 81.81 42 LEU B C 1
ATOM 1729 O O . LEU B 1 42 ? 13.242 29.484 12.789 1 81.81 42 LEU B O 1
ATOM 1733 N N . LEU B 1 43 ? 11.359 30.672 13.172 1 82 43 LEU B N 1
ATOM 1734 C CA . LEU B 1 43 ? 10.82 30.328 11.859 1 82 43 LEU B CA 1
ATOM 1735 C C . LEU B 1 43 ? 11.469 31.188 10.773 1 82 43 LEU B C 1
ATOM 1737 O O . LEU B 1 43 ? 11.773 32.375 11 1 82 43 LEU B O 1
ATOM 1741 N N . THR B 1 44 ? 11.828 30.547 9.688 1 79.62 44 THR B N 1
ATOM 1742 C CA . THR B 1 44 ? 12.383 31.266 8.547 1 79.62 44 THR B CA 1
ATOM 1743 C C . THR B 1 44 ? 11.68 30.844 7.258 1 79.62 44 THR B C 1
ATOM 1745 O O . THR B 1 44 ? 10.977 29.828 7.227 1 79.62 44 THR B O 1
ATOM 1748 N N . GLY B 1 45 ? 11.648 31.797 6.289 1 80.06 45 GLY B N 1
ATOM 1749 C CA . GLY B 1 45 ? 11.172 31.453 4.961 1 80.06 45 GLY B CA 1
ATOM 1750 C C . GLY B 1 45 ? 9.672 31.203 4.91 1 80.06 45 GLY B C 1
ATOM 1751 O O . GLY B 1 45 ? 8.883 32 5.402 1 80.06 45 GLY B O 1
ATOM 1752 N N . ARG B 1 46 ? 9.297 30.016 4.375 1 81.56 46 ARG B N 1
ATOM 1753 C CA . ARG B 1 46 ? 7.895 29.688 4.16 1 81.56 46 ARG B CA 1
ATOM 1754 C C . ARG B 1 46 ? 7.168 29.484 5.484 1 81.56 46 ARG B C 1
ATOM 1756 O O . ARG B 1 46 ? 5.973 29.766 5.59 1 81.56 46 ARG B O 1
ATOM 1763 N N . ALA B 1 47 ? 7.934 29.047 6.398 1 83.31 47 ALA B N 1
ATOM 1764 C CA . ALA B 1 47 ? 7.336 28.844 7.715 1 83.31 47 ALA B CA 1
ATOM 1765 C C . ALA B 1 47 ? 6.938 30.188 8.344 1 83.31 47 ALA B C 1
ATOM 1767 O O . ALA B 1 47 ? 5.844 30.312 8.898 1 83.31 47 ALA B O 1
ATOM 1768 N N . LEU B 1 48 ? 7.84 31.109 8.219 1 82.62 48 LEU B N 1
ATOM 1769 C CA . LEU B 1 48 ? 7.559 32.438 8.742 1 82.62 48 LEU B CA 1
ATOM 1770 C C . LEU B 1 48 ? 6.402 33.094 7.988 1 82.62 48 LEU B C 1
ATOM 1772 O O . LEU B 1 48 ? 5.566 33.781 8.586 1 82.62 48 LEU B O 1
ATOM 1776 N N . GLU B 1 49 ? 6.398 32.875 6.746 1 87.81 49 GLU B N 1
ATOM 1777 C CA . GLU B 1 49 ? 5.312 33.406 5.934 1 87.81 49 GLU B CA 1
ATOM 1778 C C . GLU B 1 49 ? 3.963 32.844 6.379 1 87.81 49 GLU B C 1
ATOM 1780 O O . GLU B 1 49 ? 2.979 33.594 6.469 1 87.81 49 GLU B O 1
ATOM 1785 N N . ALA B 1 50 ? 3.955 31.625 6.625 1 87.81 50 ALA B N 1
ATOM 1786 C CA . ALA B 1 50 ? 2.723 30.984 7.066 1 87.81 50 ALA B CA 1
ATOM 1787 C C . ALA B 1 50 ? 2.297 31.5 8.438 1 87.81 50 ALA B C 1
ATOM 1789 O O . ALA B 1 50 ? 1.106 31.703 8.688 1 87.81 50 ALA B O 1
ATOM 1790 N N . PHE B 1 51 ? 3.275 31.703 9.234 1 87.56 51 PHE B N 1
ATOM 1791 C CA . PHE B 1 51 ? 3 32.219 10.57 1 87.56 51 PHE B CA 1
ATOM 1792 C C . PHE B 1 51 ? 2.443 33.625 10.516 1 87.56 51 PHE B C 1
ATOM 1794 O O . PHE B 1 51 ? 1.514 33.969 11.25 1 87.56 51 PHE B O 1
ATOM 1801 N N . CYS B 1 52 ? 2.98 34.469 9.617 1 89.38 52 CYS B N 1
ATOM 1802 C CA . CYS B 1 52 ? 2.609 35.875 9.516 1 89.38 52 CYS B CA 1
ATOM 1803 C C . CYS B 1 52 ? 1.211 36.031 8.93 1 89.38 52 CYS B C 1
ATOM 1805 O O . CYS B 1 52 ? 0.578 37.062 9.094 1 89.38 52 CYS B O 1
ATOM 1807 N N . ARG B 1 53 ? 0.734 34.938 8.352 1 90.81 53 ARG B N 1
ATOM 1808 C CA . ARG B 1 53 ? -0.6 35 7.758 1 90.81 53 ARG B CA 1
ATOM 1809 C C . ARG B 1 53 ? -1.669 34.656 8.797 1 90.81 53 ARG B C 1
ATOM 1811 O O . ARG B 1 53 ? -2.861 34.844 8.547 1 90.81 53 ARG B O 1
ATOM 1818 N N . LEU B 1 54 ? -1.232 34.281 9.914 1 91.75 54 LEU B N 1
ATOM 1819 C CA . LEU B 1 54 ? -2.16 33.938 10.984 1 91.75 54 LEU B CA 1
ATOM 1820 C C . LEU B 1 54 ? -2.709 35.188 11.656 1 91.75 54 LEU B C 1
ATOM 1822 O O . LEU B 1 54 ? -2.029 36.219 11.703 1 91.75 54 LEU B O 1
ATOM 1826 N N . SER B 1 55 ? -3.979 35.094 12.031 1 91.62 55 SER B N 1
ATOM 1827 C CA . SER B 1 55 ? -4.539 36.188 12.82 1 91.62 55 SER B CA 1
ATOM 1828 C C . SER B 1 55 ? -3.838 36.312 14.172 1 91.62 55 SER B C 1
ATOM 1830 O O . SER B 1 55 ? -3.131 35.406 14.594 1 91.62 55 SER B O 1
ATOM 1832 N N . GLU B 1 56 ? -4.02 37.438 14.797 1 88.94 56 GLU B N 1
ATOM 1833 C CA . GLU B 1 56 ? -3.406 37.688 16.094 1 88.94 56 GLU B CA 1
ATOM 1834 C C . GLU B 1 56 ? -3.84 36.625 17.125 1 88.94 56 GLU B C 1
ATOM 1836 O O . GLU B 1 56 ? -3.043 36.219 17.969 1 88.94 56 GLU B O 1
ATOM 1841 N N . THR B 1 57 ? -5.074 36.219 16.953 1 90.88 57 THR B N 1
ATOM 1842 C CA . THR B 1 57 ? -5.609 35.25 17.875 1 90.88 57 THR B CA 1
ATOM 1843 C C . THR B 1 57 ? -5.027 33.844 17.594 1 90.88 57 THR B C 1
ATOM 1845 O O . THR B 1 57 ? -4.656 33.125 18.516 1 90.88 57 THR B O 1
ATOM 1848 N N . GLU B 1 58 ? -4.793 33.469 16.344 1 91 58 GLU B N 1
ATOM 1849 C CA . GLU B 1 58 ? -4.277 32.188 15.93 1 91 58 GLU B CA 1
ATOM 1850 C C . GLU B 1 58 ? -2.787 32.062 16.25 1 91 58 GLU B C 1
ATOM 1852 O O . GLU B 1 58 ? -2.303 30.969 16.547 1 91 58 GLU B O 1
ATOM 1857 N N . ALA B 1 59 ? -2.145 33.219 16.203 1 89.75 59 ALA B N 1
ATOM 1858 C CA . ALA B 1 59 ? -0.694 33.219 16.375 1 89.75 59 ALA B CA 1
ATOM 1859 C C . ALA B 1 59 ? -0.304 32.969 17.828 1 89.75 59 ALA B C 1
ATOM 1861 O O . ALA B 1 59 ? 0.853 32.656 18.109 1 89.75 59 ALA B O 1
ATOM 1862 N N . THR B 1 60 ? -1.315 33 18.719 1 89.38 60 THR B N 1
ATOM 1863 C CA . THR B 1 60 ? -1.033 32.75 20.141 1 89.38 60 THR B CA 1
ATOM 1864 C C . THR B 1 60 ? -1.415 31.344 20.547 1 89.38 60 THR B C 1
ATOM 1866 O O . THR B 1 60 ? -1.145 30.922 21.672 1 89.38 60 THR B O 1
ATOM 1869 N N . ASP B 1 61 ? -2.014 30.641 19.625 1 91.69 61 ASP B N 1
ATOM 1870 C CA . ASP B 1 61 ? -2.396 29.25 19.844 1 91.69 61 ASP B CA 1
ATOM 1871 C C . ASP B 1 61 ? -1.381 28.297 19.219 1 91.69 61 ASP B C 1
ATOM 1873 O O . ASP B 1 61 ? -1.37 28.109 18 1 91.69 61 ASP B O 1
ATOM 1877 N N . TYR B 1 62 ? -0.682 27.656 20.047 1 91.12 62 TYR B N 1
ATOM 1878 C CA . TYR B 1 62 ? 0.398 26.812 19.547 1 91.12 62 TYR B CA 1
ATOM 1879 C C . TYR B 1 62 ? -0.146 25.688 18.672 1 91.12 62 TYR B C 1
ATOM 1881 O O . TYR B 1 62 ? 0.458 25.344 17.656 1 91.12 62 TYR B O 1
ATOM 1889 N N . ASP B 1 63 ? -1.237 25.125 19.094 1 89.62 63 ASP B N 1
ATOM 1890 C CA . ASP B 1 63 ? -1.803 24.016 18.312 1 89.62 63 ASP B CA 1
ATOM 1891 C C . ASP B 1 63 ? -2.186 24.469 16.906 1 89.62 63 ASP B C 1
ATOM 1893 O O . ASP B 1 63 ? -1.976 23.734 15.938 1 89.62 63 ASP B O 1
ATOM 1897 N N . ARG B 1 64 ? -2.682 25.672 16.922 1 90.75 64 ARG B N 1
ATOM 1898 C CA . ARG B 1 64 ? -3.062 26.234 15.625 1 90.75 64 ARG B CA 1
ATOM 1899 C C . ARG B 1 64 ? -1.833 26.547 14.781 1 90.75 64 ARG B C 1
ATOM 1901 O O . ARG B 1 64 ? -1.808 26.266 13.578 1 90.75 64 ARG B O 1
ATOM 1908 N N . VAL B 1 65 ? -0.884 27.156 15.383 1 88.06 65 VAL B N 1
ATOM 1909 C CA . VAL B 1 65 ? 0.354 27.484 14.68 1 88.06 65 VAL B CA 1
ATOM 1910 C C . VAL B 1 65 ? 1.003 26.203 14.148 1 88.06 65 VAL B C 1
ATOM 1912 O O . VAL B 1 65 ? 1.432 26.156 12.992 1 88.06 65 VAL B O 1
ATOM 1915 N N . LYS B 1 66 ? 1.064 25.219 14.961 1 86.19 66 LYS B N 1
ATOM 1916 C CA . LYS B 1 66 ? 1.646 23.938 14.586 1 86.19 66 LYS B CA 1
ATOM 1917 C C . LYS B 1 66 ? 0.915 23.328 13.391 1 86.19 66 LYS B C 1
ATOM 1919 O O . LYS B 1 66 ? 1.548 22.828 12.461 1 86.19 66 LYS B O 1
ATOM 1924 N N . GLU B 1 67 ? -0.335 23.375 13.461 1 87.25 67 GLU B N 1
ATOM 1925 C CA . GLU B 1 67 ? -1.167 22.828 12.391 1 87.25 67 GLU B CA 1
ATOM 1926 C C . GLU B 1 67 ? -0.888 23.531 11.07 1 87.25 67 GLU B C 1
ATOM 1928 O O . GLU B 1 67 ? -0.775 22.875 10.023 1 87.25 67 GLU B O 1
ATOM 1933 N N . VAL B 1 68 ? -0.835 24.859 11.148 1 86.31 68 VAL B N 1
ATOM 1934 C CA . VAL B 1 68 ? -0.626 25.656 9.945 1 86.31 68 VAL B CA 1
ATOM 1935 C C . VAL B 1 68 ? 0.761 25.375 9.375 1 86.31 68 VAL B C 1
ATOM 1937 O O . VAL B 1 68 ? 0.925 25.266 8.156 1 86.31 68 VAL B O 1
ATOM 1940 N N . LEU B 1 69 ? 1.706 25.281 10.211 1 83.94 69 LEU B N 1
ATOM 1941 C CA . LEU B 1 69 ? 3.068 25 9.773 1 83.94 69 LEU B CA 1
ATOM 1942 C C . LEU B 1 69 ? 3.162 23.594 9.18 1 83.94 69 LEU B C 1
ATOM 1944 O O . LEU B 1 69 ? 3.826 23.391 8.156 1 83.94 69 LEU B O 1
ATOM 1948 N N . GLN B 1 70 ? 2.533 22.641 9.781 1 83.5 70 GLN B N 1
ATOM 1949 C CA . GLN B 1 70 ? 2.529 21.281 9.281 1 83.5 70 GLN B CA 1
ATOM 1950 C C . GLN B 1 70 ? 1.87 21.188 7.906 1 83.5 70 GLN B C 1
ATOM 1952 O O . GLN B 1 70 ? 2.359 20.484 7.02 1 83.5 70 GLN B O 1
ATOM 1957 N N . LYS B 1 71 ? 0.859 21.938 7.82 1 84.06 71 LYS B N 1
ATOM 1958 C CA . LYS B 1 71 ? 0.15 21.969 6.543 1 84.06 71 LYS B CA 1
ATOM 1959 C C . LYS B 1 71 ? 1.003 22.609 5.453 1 84.06 71 LYS B C 1
ATOM 1961 O O . LYS B 1 71 ? 1.022 22.141 4.312 1 84.06 71 LYS B O 1
ATOM 1966 N N . ARG B 1 72 ? 1.614 23.719 5.863 1 81.56 72 ARG B N 1
ATOM 1967 C CA . ARG B 1 72 ? 2.449 24.438 4.906 1 81.56 72 ARG B CA 1
ATOM 1968 C C . ARG B 1 72 ? 3.551 23.547 4.355 1 81.56 72 ARG B C 1
ATOM 1970 O O . ARG B 1 72 ? 3.916 23.641 3.184 1 81.56 72 ARG B O 1
ATOM 1977 N N . TYR B 1 73 ? 3.996 22.656 5.113 1 79.38 73 TYR B N 1
ATOM 1978 C CA . TYR B 1 73 ? 5.09 21.781 4.703 1 79.38 73 TYR B CA 1
ATOM 1979 C C . TYR B 1 73 ? 4.586 20.391 4.387 1 79.38 73 TYR B C 1
ATOM 1981 O O . TYR B 1 73 ? 5.371 19.438 4.312 1 79.38 73 TYR B O 1
ATOM 1989 N N . ASN B 1 74 ? 3.363 20.203 4.309 1 81.31 74 ASN B N 1
ATOM 1990 C CA . ASN B 1 74 ? 2.717 18.953 3.945 1 81.31 74 ASN B CA 1
ATOM 1991 C C . ASN B 1 74 ? 3.096 17.828 4.906 1 81.31 74 ASN B C 1
ATOM 1993 O O . ASN B 1 74 ? 3.346 16.703 4.48 1 81.31 74 ASN B O 1
ATOM 1997 N N . LEU B 1 75 ? 3.246 18.328 6.094 1 82.25 75 LEU B N 1
ATOM 1998 C CA . LEU B 1 75 ? 3.492 17.344 7.148 1 82.25 75 LEU B CA 1
ATOM 1999 C C . LEU B 1 75 ? 2.18 16.812 7.711 1 82.25 75 LEU B C 1
ATOM 2001 O O . LEU B 1 75 ? 1.927 16.922 8.914 1 82.25 75 LEU B O 1
ATOM 2005 N N . THR B 1 76 ? 1.357 16.406 6.852 1 86.56 76 THR B N 1
ATOM 2006 C CA . THR B 1 76 ? 0.036 15.852 7.141 1 86.56 76 THR B CA 1
ATOM 2007 C C . THR B 1 76 ? -0.038 14.383 6.734 1 86.56 76 THR B C 1
ATOM 2009 O O . THR B 1 76 ? 0.897 13.852 6.133 1 86.56 76 THR B O 1
ATOM 2012 N N . GLU B 1 77 ? -1.028 13.781 7.207 1 90.69 77 GLU B N 1
ATOM 2013 C CA . GLU B 1 77 ? -1.261 12.391 6.812 1 90.69 77 GLU B CA 1
ATOM 2014 C C . GLU B 1 77 ? -1.131 12.219 5.301 1 90.69 77 GLU B C 1
ATOM 2016 O O . GLU B 1 77 ? -0.365 11.375 4.832 1 90.69 77 GLU B O 1
ATOM 2021 N N . ASP B 1 78 ? -1.911 13.086 4.574 1 91.12 78 ASP B N 1
ATOM 2022 C CA . ASP B 1 78 ? -1.905 13 3.115 1 91.12 78 ASP B CA 1
ATOM 2023 C C . ASP B 1 78 ? -0.537 13.367 2.549 1 91.12 78 ASP B C 1
ATOM 2025 O O . ASP B 1 78 ? -0.121 12.836 1.519 1 91.12 78 ASP B O 1
ATOM 2029 N N . GLY B 1 79 ? 0.127 14.266 3.189 1 91.12 79 GLY B N 1
ATOM 2030 C CA . GLY B 1 79 ? 1.459 14.656 2.752 1 91.12 79 GLY B CA 1
ATOM 2031 C C . GLY B 1 79 ? 2.453 13.516 2.781 1 91.12 79 GLY B C 1
ATOM 2032 O O . GLY B 1 79 ? 3.184 13.289 1.812 1 91.12 79 GLY B O 1
ATOM 2033 N N . TYR B 1 80 ? 2.436 12.82 3.863 1 93 80 TYR B N 1
ATOM 2034 C CA . TYR B 1 80 ? 3.365 11.703 3.982 1 93 80 TYR B CA 1
ATOM 2035 C C . TYR B 1 80 ? 2.939 10.539 3.094 1 93 80 TYR B C 1
ATOM 2037 O O . TYR B 1 80 ? 3.783 9.812 2.564 1 93 80 TYR B O 1
ATOM 2045 N N . ARG B 1 81 ? 1.634 10.336 2.934 1 95.94 81 ARG B N 1
ATOM 2046 C CA . ARG B 1 81 ? 1.15 9.352 1.966 1 95.94 81 ARG B CA 1
ATOM 2047 C C . ARG B 1 81 ? 1.682 9.656 0.568 1 95.94 81 ARG B C 1
ATOM 2049 O O . ARG B 1 81 ? 2.172 8.766 -0.122 1 95.94 81 ARG B O 1
ATOM 2056 N N . GLN B 1 82 ? 1.544 10.891 0.194 1 94.56 82 GLN B N 1
ATOM 2057 C CA . GLN B 1 82 ? 2.01 11.32 -1.122 1 94.56 82 GLN B CA 1
ATOM 2058 C C . GLN B 1 82 ? 3.52 11.141 -1.256 1 94.56 82 GLN B C 1
ATOM 2060 O O . GLN B 1 82 ? 4.008 10.695 -2.297 1 94.56 82 GLN B O 1
ATOM 2065 N N . ARG B 1 83 ? 4.211 11.516 -0.221 1 93.69 83 ARG B N 1
ATOM 2066 C CA . ARG B 1 83 ? 5.66 11.328 -0.24 1 93.69 83 ARG B CA 1
ATOM 2067 C C . ARG B 1 83 ? 6.02 9.859 -0.398 1 93.69 83 ARG B C 1
ATOM 2069 O O . ARG B 1 83 ? 6.914 9.516 -1.173 1 93.69 83 ARG B O 1
ATOM 2076 N N . PHE B 1 84 ? 5.367 9.031 0.308 1 96.94 84 PHE B N 1
ATOM 2077 C CA . PHE B 1 84 ? 5.602 7.594 0.228 1 96.94 84 PHE B CA 1
ATOM 2078 C C . PHE B 1 84 ? 5.363 7.086 -1.189 1 96.94 84 PHE B C 1
ATOM 2080 O O . PHE B 1 84 ? 6.133 6.266 -1.695 1 96.94 84 PHE B O 1
ATOM 2087 N N . ARG B 1 85 ? 4.418 7.625 -1.823 1 96.88 85 ARG B N 1
ATOM 2088 C CA . ARG B 1 85 ? 3.99 7.094 -3.113 1 96.88 85 ARG B CA 1
ATOM 2089 C C . ARG B 1 85 ? 4.773 7.734 -4.254 1 96.88 85 ARG B C 1
ATOM 2091 O O . ARG B 1 85 ? 4.941 7.125 -5.316 1 96.88 85 ARG B O 1
ATOM 2098 N N . THR B 1 86 ? 5.25 8.891 -4.07 1 95 86 THR B N 1
ATOM 2099 C CA . THR B 1 86 ? 5.773 9.625 -5.215 1 95 86 THR B CA 1
ATOM 2100 C C . THR B 1 86 ? 7.285 9.797 -5.105 1 95 86 THR B C 1
ATOM 2102 O O . THR B 1 86 ? 7.945 10.172 -6.074 1 95 86 THR B O 1
ATOM 2105 N N . CYS B 1 87 ? 7.832 9.453 -4.047 1 93.25 87 CYS B N 1
ATOM 2106 C CA . CYS B 1 87 ? 9.266 9.672 -3.873 1 93.25 87 CYS B CA 1
ATOM 2107 C C . CYS B 1 87 ? 10.07 8.742 -4.766 1 93.25 87 CYS B C 1
ATOM 2109 O O . CYS B 1 87 ? 9.57 7.707 -5.207 1 93.25 87 CYS B O 1
ATOM 2111 N N . SER B 1 88 ? 11.258 9.211 -5.105 1 94.12 88 SER B N 1
ATOM 2112 C CA . SER B 1 88 ? 12.258 8.453 -5.852 1 94.12 88 SER B CA 1
ATOM 2113 C C . SER B 1 88 ? 13.641 8.57 -5.207 1 94.12 88 SER B C 1
ATOM 2115 O O . SER B 1 88 ? 13.875 9.477 -4.406 1 94.12 88 SER B O 1
ATOM 2117 N N . PRO B 1 89 ? 14.414 7.613 -5.543 1 94.12 89 PRO B N 1
ATOM 2118 C CA . PRO B 1 89 ? 15.75 7.711 -4.961 1 94.12 89 PRO B CA 1
ATOM 2119 C C . PRO B 1 89 ? 16.438 9.039 -5.277 1 94.12 89 PRO B C 1
ATOM 2121 O O . PRO B 1 89 ? 16.344 9.539 -6.398 1 94.12 89 PRO B O 1
ATOM 2124 N N . GLU B 1 90 ? 17.047 9.617 -4.266 1 91.31 90 GLU B N 1
ATOM 2125 C CA . GLU B 1 90 ? 17.781 10.867 -4.422 1 91.31 90 GLU B CA 1
ATOM 2126 C C . GLU B 1 90 ? 19.219 10.617 -4.887 1 91.31 90 GLU B C 1
ATOM 2128 O O . GLU B 1 90 ? 19.703 9.484 -4.824 1 91.31 90 GLU B O 1
ATOM 2133 N N . GLU B 1 91 ? 19.828 11.648 -5.367 1 90.25 91 GLU B N 1
ATOM 2134 C CA . GLU B 1 91 ? 21.219 11.523 -5.801 1 90.25 91 GLU B CA 1
ATOM 2135 C C . GLU B 1 91 ? 22.125 11.07 -4.656 1 90.25 91 GLU B C 1
ATOM 2137 O O . 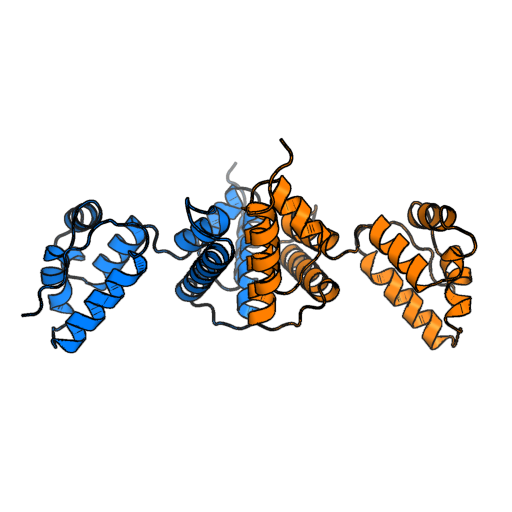GLU B 1 91 ? 22.078 11.641 -3.562 1 90.25 91 GLU B O 1
ATOM 2142 N N . GLY B 1 92 ? 22.844 10.055 -4.852 1 90.38 92 GLY B N 1
ATOM 2143 C CA . GLY B 1 92 ? 23.766 9.555 -3.852 1 90.38 92 GLY B CA 1
ATOM 2144 C C . GLY B 1 92 ? 23.109 8.656 -2.826 1 90.38 92 GLY B C 1
ATOM 2145 O O . GLY B 1 92 ? 23.797 8.07 -1.975 1 90.38 92 GLY B O 1
ATOM 2146 N N . GLU B 1 93 ? 21.891 8.586 -2.902 1 93.25 93 GLU B N 1
ATOM 2147 C CA . GLU B 1 93 ? 21.172 7.734 -1.96 1 93.25 93 GLU B CA 1
ATOM 2148 C C . GLU B 1 93 ? 21.25 6.27 -2.369 1 93.25 93 GLU B C 1
ATOM 2150 O O . GLU B 1 93 ? 20.891 5.91 -3.49 1 93.25 93 GLU B O 1
ATOM 2155 N N . ASN B 1 94 ? 21.766 5.441 -1.501 1 95 94 ASN B N 1
ATOM 2156 C CA . ASN B 1 94 ? 21.828 4.016 -1.808 1 95 94 ASN B CA 1
ATOM 2157 C C . ASN B 1 94 ? 20.484 3.334 -1.539 1 95 94 ASN B C 1
ATOM 2159 O O . ASN B 1 94 ? 19.625 3.898 -0.864 1 95 94 ASN B O 1
ATOM 2163 N N . PRO B 1 95 ? 20.297 2.143 -2.033 1 97 95 PRO B N 1
ATOM 2164 C CA . PRO B 1 95 ? 19.016 1.448 -1.926 1 97 95 PRO B CA 1
ATOM 2165 C C . PRO B 1 95 ? 18.578 1.229 -0.478 1 97 95 PRO B C 1
ATOM 2167 O O . PRO B 1 95 ? 17.391 1.381 -0.153 1 97 95 PRO B O 1
ATOM 2170 N N . SER B 1 96 ? 19.5 0.939 0.355 1 96.88 96 SER B N 1
ATOM 2171 C CA . SER B 1 96 ? 19.172 0.712 1.759 1 96.88 96 SER B CA 1
ATOM 2172 C C . SER B 1 96 ? 18.641 1.982 2.414 1 96.88 96 SER B C 1
ATOM 2174 O O . SER B 1 96 ? 17.688 1.934 3.195 1 96.88 96 SER B O 1
ATOM 2176 N N . MET B 1 97 ? 19.25 3.123 2.102 1 95.56 97 MET B N 1
ATOM 2177 C CA . MET B 1 97 ? 18.828 4.414 2.633 1 95.56 97 MET B CA 1
ATOM 2178 C C . MET B 1 97 ? 17.438 4.789 2.105 1 95.56 97 MET B C 1
ATOM 2180 O O . MET B 1 97 ? 16.609 5.32 2.848 1 95.56 97 MET B O 1
ATOM 2184 N N . PHE B 1 98 ? 17.25 4.5 0.855 1 96.69 98 PHE B N 1
ATOM 2185 C CA . PHE B 1 98 ? 15.953 4.805 0.256 1 96.69 98 PHE B CA 1
ATOM 2186 C C . PHE B 1 98 ? 14.844 3.98 0.904 1 96.69 98 PHE B C 1
ATOM 2188 O O . PHE B 1 98 ? 13.758 4.496 1.178 1 96.69 98 PHE B O 1
ATOM 2195 N N . ILE B 1 99 ? 15.125 2.693 1.2 1 97.69 99 ILE B N 1
ATOM 2196 C CA . ILE B 1 99 ? 14.156 1.816 1.854 1 97.69 99 ILE B CA 1
ATOM 2197 C C . ILE B 1 99 ? 13.836 2.35 3.248 1 97.69 99 ILE B C 1
ATOM 2199 O O . ILE B 1 99 ? 12.68 2.357 3.666 1 97.69 99 ILE B O 1
ATOM 2203 N N . VAL B 1 100 ? 14.797 2.869 3.953 1 96.06 100 VAL B N 1
ATOM 2204 C CA . VAL B 1 100 ? 14.609 3.439 5.281 1 96.06 100 VAL B CA 1
ATOM 2205 C C . VAL B 1 100 ? 13.734 4.688 5.191 1 96.06 100 VAL B C 1
ATOM 2207 O O . VAL B 1 100 ? 12.859 4.906 6.031 1 96.06 100 VAL B O 1
ATOM 2210 N N . ARG B 1 101 ? 14 5.496 4.191 1 95.69 101 ARG B N 1
ATOM 2211 C CA . ARG B 1 101 ? 13.211 6.707 3.992 1 95.69 101 ARG B CA 1
ATOM 2212 C C . ARG B 1 101 ? 11.75 6.367 3.691 1 95.69 101 ARG B C 1
ATOM 2214 O O . ARG B 1 101 ? 10.836 6.988 4.238 1 95.69 101 ARG B O 1
ATOM 2221 N N . LEU B 1 102 ? 11.531 5.301 2.861 1 97.06 102 LEU B N 1
ATOM 2222 C CA . LEU B 1 102 ? 10.18 4.836 2.574 1 97.06 102 LEU B CA 1
ATOM 2223 C C . LEU B 1 102 ? 9.484 4.359 3.848 1 97.06 102 LEU B C 1
ATOM 2225 O O . LEU B 1 102 ? 8.328 4.707 4.094 1 97.06 102 LEU B O 1
ATOM 2229 N N . LYS B 1 103 ? 10.227 3.621 4.66 1 96.69 103 LYS B N 1
ATOM 2230 C CA . LYS B 1 103 ? 9.68 3.143 5.93 1 96.69 103 LYS B CA 1
ATOM 2231 C C . LYS B 1 103 ? 9.297 4.305 6.84 1 96.69 103 LYS B C 1
ATOM 2233 O O . LYS B 1 103 ? 8.25 4.281 7.48 1 96.69 103 LYS B O 1
ATOM 2238 N N . THR B 1 104 ? 10.133 5.277 6.832 1 94.31 104 THR B N 1
ATOM 2239 C CA . THR B 1 104 ? 9.906 6.449 7.668 1 94.31 104 THR B CA 1
ATOM 2240 C C . THR B 1 104 ? 8.641 7.191 7.234 1 94.31 104 THR B C 1
ATOM 2242 O O . THR B 1 104 ? 7.84 7.605 8.07 1 94.31 104 THR B O 1
ATOM 2245 N N . TYR B 1 105 ? 8.5 7.348 5.91 1 94.69 105 TYR B N 1
ATOM 2246 C CA . TYR B 1 105 ? 7.305 8.008 5.398 1 94.69 105 TYR B CA 1
ATOM 2247 C C . TYR B 1 105 ? 6.051 7.23 5.789 1 94.69 105 TYR B C 1
ATOM 2249 O O . TYR B 1 105 ? 5.055 7.82 6.215 1 94.69 105 TYR B O 1
ATOM 2257 N N . LEU B 1 106 ? 6.098 5.945 5.645 1 97.25 106 LEU B N 1
ATOM 2258 C CA . LEU B 1 106 ? 4.945 5.113 5.977 1 97.25 106 LEU B CA 1
ATOM 2259 C C . LEU B 1 106 ? 4.633 5.184 7.469 1 97.25 106 LEU B C 1
ATOM 2261 O O . LEU B 1 106 ? 3.467 5.285 7.859 1 97.25 106 LEU B O 1
ATOM 2265 N N . GLU B 1 107 ? 5.613 5.133 8.273 1 95.62 107 GLU B N 1
ATOM 2266 C CA . GLU B 1 107 ? 5.426 5.191 9.727 1 95.62 107 GLU B CA 1
ATOM 2267 C C . GLU B 1 107 ? 4.82 6.527 10.148 1 95.62 107 GLU B C 1
ATOM 2269 O O . GLU B 1 107 ? 3.953 6.57 11.023 1 95.62 107 GLU B O 1
ATOM 2274 N N . ARG B 1 108 ? 5.289 7.609 9.555 1 92.19 108 ARG B N 1
ATOM 2275 C CA . ARG B 1 108 ? 4.738 8.93 9.844 1 92.19 108 ARG B CA 1
ATOM 2276 C C . ARG B 1 108 ? 3.303 9.047 9.344 1 92.19 108 ARG B C 1
ATOM 2278 O O . ARG B 1 108 ? 2.463 9.672 9.992 1 92.19 108 ARG B O 1
ATOM 2285 N N . TRP B 1 109 ? 3.09 8.453 8.18 1 95.06 109 TRP B N 1
ATOM 2286 C CA . TRP B 1 109 ? 1.733 8.383 7.641 1 95.06 109 TRP B CA 1
ATOM 2287 C C . TRP B 1 109 ? 0.787 7.723 8.633 1 95.06 109 TRP B C 1
ATOM 2289 O O . TRP B 1 109 ? -0.257 8.281 8.977 1 95.06 109 TRP B O 1
ATOM 2299 N N . MET B 1 110 ? 1.221 6.629 9.164 1 96 110 MET B N 1
ATOM 2300 C CA . MET B 1 110 ? 0.394 5.875 10.102 1 96 110 MET B CA 1
ATOM 2301 C C . MET B 1 110 ? 0.19 6.66 11.398 1 96 110 MET B C 1
ATOM 2303 O O . MET B 1 110 ? -0.913 6.68 11.945 1 96 110 MET B O 1
ATOM 2307 N N . LYS B 1 111 ? 1.24 7.27 11.867 1 92.06 111 LYS B N 1
ATOM 2308 C CA . LYS B 1 111 ? 1.178 8.039 13.109 1 92.06 111 LYS B CA 1
ATOM 2309 C C . LYS B 1 111 ? 0.172 9.18 13 1 92.06 111 LYS B C 1
ATOM 2311 O O . LYS B 1 111 ? -0.651 9.383 13.891 1 92.06 111 LYS B O 1
ATOM 2316 N N . LEU B 1 112 ? 0.248 9.859 11.898 1 88.81 112 LEU B N 1
ATOM 2317 C CA . LEU B 1 112 ? -0.633 11.008 11.703 1 88.81 112 LEU B CA 1
ATOM 2318 C C . LEU B 1 112 ? -2.062 10.555 11.43 1 88.81 112 LEU B C 1
ATOM 2320 O O . LEU B 1 112 ? -3.016 11.281 11.719 1 88.81 112 LEU B O 1
ATOM 2324 N N . ALA B 1 113 ? -2.184 9.359 10.93 1 92.19 113 ALA B N 1
ATOM 2325 C CA . ALA B 1 113 ? -3.506 8.773 10.719 1 92.19 113 ALA B CA 1
ATOM 2326 C C . ALA B 1 113 ? -4.059 8.195 12.023 1 92.19 113 ALA B C 1
ATOM 2328 O O . ALA B 1 113 ? -5.16 7.645 12.039 1 92.19 113 ALA B O 1
ATOM 2329 N N . GLU B 1 114 ? -3.146 8.312 13.055 1 92.88 114 GLU B N 1
ATOM 2330 C CA . GLU B 1 114 ? -3.498 7.758 14.359 1 92.88 114 GLU B CA 1
ATOM 2331 C C . GLU B 1 114 ? -3.791 6.262 14.266 1 92.88 114 GLU B C 1
ATOM 2333 O O . GLU B 1 114 ? -4.711 5.762 14.914 1 92.88 114 GLU B O 1
ATOM 2338 N N . ALA B 1 115 ? -3.133 5.574 13.359 1 93 115 ALA B N 1
ATOM 2339 C CA . ALA B 1 115 ? -3.248 4.129 13.188 1 93 115 ALA B CA 1
ATOM 2340 C C . ALA B 1 115 ? -2.16 3.395 13.969 1 93 115 ALA B C 1
ATOM 2342 O O . ALA B 1 115 ? -0.974 3.705 13.828 1 93 115 ALA B O 1
ATOM 2343 N N . PRO B 1 116 ? -2.617 2.484 14.836 1 95.12 116 PRO B N 1
ATOM 2344 C CA . PRO B 1 116 ? -1.604 1.711 15.555 1 95.12 116 PRO B CA 1
ATOM 2345 C C . PRO B 1 116 ? -0.784 0.811 14.633 1 95.12 116 PRO B C 1
ATOM 2347 O O . PRO B 1 116 ? -1.208 0.521 13.508 1 95.12 116 PRO B O 1
ATOM 2350 N N . GLN B 1 117 ? 0.355 0.447 15.117 1 95.38 117 GLN B N 1
ATOM 2351 C CA . GLN B 1 117 ? 1.242 -0.41 14.336 1 95.38 117 GLN B CA 1
ATOM 2352 C C . GLN B 1 117 ? 0.839 -1.877 14.461 1 95.38 117 GLN B C 1
ATOM 2354 O O . GLN B 1 117 ? 1.604 -2.693 14.977 1 95.38 117 GLN B O 1
ATOM 2359 N N . THR B 1 118 ? -0.303 -2.232 14.039 1 97.12 118 THR B N 1
ATOM 2360 C CA . THR B 1 118 ? -0.821 -3.596 13.984 1 97.12 118 THR B CA 1
ATOM 2361 C C . THR B 1 118 ? -1.089 -4.016 12.547 1 97.12 118 THR B C 1
ATOM 2363 O O . THR B 1 118 ? -1.181 -3.172 11.656 1 97.12 118 THR B O 1
ATOM 2366 N N . TYR B 1 119 ? -1.185 -5.242 12.359 1 97.62 119 TYR B N 1
ATOM 2367 C CA . TYR B 1 119 ? -1.457 -5.777 11.031 1 97.62 119 TYR B CA 1
ATOM 2368 C C . TYR B 1 119 ? -2.773 -5.238 10.484 1 97.62 119 TYR B C 1
ATOM 2370 O O . TYR B 1 119 ? -2.834 -4.762 9.352 1 97.62 119 TYR B O 1
ATOM 2378 N N . GLU B 1 120 ? -3.791 -5.293 11.32 1 97.31 120 GLU B N 1
ATOM 2379 C CA . GLU B 1 120 ? -5.133 -4.91 10.891 1 97.31 120 GLU B CA 1
ATOM 2380 C C . GLU B 1 120 ? -5.195 -3.432 10.516 1 97.31 120 GLU B C 1
ATOM 2382 O O . GLU B 1 120 ? -5.824 -3.062 9.523 1 97.31 120 GLU B O 1
ATOM 2387 N N . ALA B 1 121 ? -4.566 -2.625 11.297 1 96.81 121 ALA B N 1
ATOM 2388 C CA . ALA B 1 121 ? -4.59 -1.186 11.055 1 96.81 121 ALA B CA 1
ATOM 2389 C C . ALA B 1 121 ? -3.863 -0.834 9.758 1 96.81 121 ALA B C 1
ATOM 2391 O O . ALA B 1 121 ? -4.328 0.008 8.992 1 96.81 121 ALA B O 1
ATOM 2392 N N . LEU B 1 122 ? -2.74 -1.458 9.578 1 97.94 122 LEU B N 1
ATOM 2393 C CA . LEU B 1 122 ? -1.978 -1.202 8.359 1 97.94 122 LEU B CA 1
ATOM 2394 C C . LEU B 1 122 ? -2.721 -1.721 7.137 1 97.94 122 LEU B C 1
ATOM 2396 O O . LEU B 1 122 ? -2.75 -1.058 6.098 1 97.94 122 LEU B O 1
ATOM 2400 N N . ARG B 1 123 ? -3.287 -2.893 7.254 1 97.94 123 ARG B N 1
ATOM 2401 C CA . ARG B 1 123 ? -4.094 -3.459 6.18 1 97.94 123 ARG B CA 1
ATOM 2402 C C . ARG B 1 123 ? -5.219 -2.51 5.781 1 97.94 123 ARG B C 1
ATOM 2404 O O . ARG B 1 123 ? -5.398 -2.217 4.594 1 97.94 123 ARG B O 1
ATOM 2411 N N . ASP B 1 124 ? -5.875 -2.059 6.77 1 97.5 124 ASP B N 1
ATOM 2412 C CA . ASP B 1 124 ? -7.027 -1.201 6.523 1 97.5 124 ASP B CA 1
ATOM 2413 C C . ASP B 1 124 ? -6.602 0.131 5.91 1 97.5 124 ASP B C 1
ATOM 2415 O O . ASP B 1 124 ? -7.324 0.708 5.098 1 97.5 124 ASP B O 1
ATOM 2419 N N . LEU B 1 125 ? -5.453 0.622 6.32 1 97.44 125 LEU B N 1
ATOM 2420 C CA . LEU B 1 125 ? -4.918 1.866 5.781 1 97.44 125 LEU B CA 1
ATOM 2421 C C . LEU B 1 125 ? -4.672 1.748 4.281 1 97.44 125 LEU B C 1
ATOM 2423 O O . LEU B 1 125 ? -5.086 2.617 3.51 1 97.44 125 LEU B O 1
ATOM 2427 N N . PHE B 1 126 ? -4.047 0.672 3.85 1 98.19 126 PHE B N 1
ATOM 2428 C CA . PHE B 1 126 ? -3.715 0.498 2.441 1 98.19 126 PHE B CA 1
ATOM 2429 C C . PHE B 1 126 ? -4.953 0.122 1.635 1 98.19 126 PHE B C 1
ATOM 2431 O O . PHE B 1 126 ? -5.082 0.504 0.47 1 98.19 126 PHE B O 1
ATOM 2438 N N . VAL B 1 127 ? -5.844 -0.624 2.217 1 98.38 127 VAL B N 1
ATOM 2439 C CA . VAL B 1 127 ? -7.094 -0.955 1.545 1 98.38 127 VAL B CA 1
ATOM 2440 C C . VAL B 1 127 ? -7.91 0.316 1.317 1 98.38 127 VAL B C 1
ATOM 2442 O O . VAL B 1 127 ? -8.477 0.512 0.241 1 98.38 127 VAL B O 1
ATOM 2445 N N . LYS B 1 128 ? -7.957 1.148 2.334 1 97.94 128 LYS B N 1
ATOM 2446 C CA . LYS B 1 128 ? -8.641 2.432 2.203 1 97.94 128 LYS B CA 1
ATOM 2447 C C . LYS B 1 128 ? -8.039 3.262 1.073 1 97.94 128 LYS B C 1
ATOM 2449 O O . LYS B 1 128 ? -8.766 3.807 0.241 1 97.94 128 LYS B O 1
ATOM 2454 N N . GLU B 1 129 ? -6.711 3.383 1.108 1 97.38 129 GLU B N 1
ATOM 2455 C CA . GLU B 1 129 ? -6.035 4.133 0.052 1 97.38 129 GLU B CA 1
ATOM 2456 C C . GLU B 1 129 ? -6.395 3.586 -1.327 1 97.38 129 GLU B C 1
ATOM 2458 O O . GLU B 1 129 ? -6.727 4.352 -2.236 1 97.38 129 GLU B O 1
ATOM 2463 N N . GLN B 1 130 ? -6.316 2.264 -1.433 1 98 130 GLN B N 1
ATOM 2464 C CA . GLN B 1 130 ? -6.586 1.628 -2.719 1 98 130 GLN B CA 1
ATOM 2465 C C . GLN B 1 130 ? -8.039 1.821 -3.133 1 98 130 GLN B C 1
ATOM 2467 O O . GLN B 1 130 ? -8.336 2.008 -4.316 1 98 130 GLN B O 1
ATOM 2472 N N . PHE B 1 131 ? -8.938 1.755 -2.201 1 98.38 131 PHE B N 1
ATOM 2473 C CA . PHE B 1 131 ? -10.352 1.998 -2.465 1 98.38 131 PHE B CA 1
ATOM 2474 C C . PHE B 1 131 ? -10.57 3.404 -3.016 1 98.38 131 PHE B C 1
ATOM 2476 O O . PHE B 1 131 ? -11.258 3.584 -4.016 1 98.38 131 PHE B O 1
ATOM 2483 N N . LEU B 1 132 ? -9.969 4.344 -2.396 1 97.56 132 LEU B N 1
ATOM 2484 C CA . LEU B 1 132 ? -10.109 5.734 -2.812 1 97.56 132 LEU B CA 1
ATOM 2485 C C . LEU B 1 132 ? -9.5 5.949 -4.195 1 97.56 132 LEU B C 1
ATOM 2487 O O . LEU B 1 132 ? -10.094 6.617 -5.043 1 97.56 132 LEU B O 1
ATOM 2491 N N . ASP B 1 133 ? -8.367 5.336 -4.426 1 96.75 133 ASP B N 1
ATOM 2492 C CA . ASP B 1 133 ? -7.664 5.492 -5.695 1 96.75 133 ASP B CA 1
ATOM 2493 C C . ASP B 1 133 ? -8.43 4.824 -6.832 1 96.75 133 ASP B C 1
ATOM 2495 O O . ASP B 1 133 ? -8.336 5.25 -7.984 1 96.75 133 ASP B O 1
ATOM 2499 N N . SER B 1 134 ? -9.156 3.809 -6.527 1 97.06 134 SER B N 1
ATOM 2500 C CA . SER B 1 134 ? -9.875 3.025 -7.527 1 97.06 134 SER B CA 1
ATOM 2501 C C . SER B 1 134 ? -11.281 3.568 -7.75 1 97.06 134 SER B C 1
ATOM 2503 O O . SER B 1 134 ? -11.992 3.113 -8.648 1 97.06 134 SER B O 1
ATOM 2505 N N . SER B 1 135 ? -11.719 4.504 -6.945 1 95.81 135 SER B N 1
ATOM 2506 C CA . SER B 1 135 ? -13.055 5.094 -7.027 1 95.81 135 SER B CA 1
ATOM 2507 C C . SER B 1 135 ? -13.086 6.262 -8.008 1 95.81 135 SER B C 1
ATOM 2509 O O . SER B 1 135 ? -12.047 6.867 -8.289 1 95.81 135 SER B O 1
ATOM 2511 N N . PRO B 1 136 ? -14.281 6.543 -8.555 1 93.81 136 PRO B N 1
ATOM 2512 C CA . PRO B 1 136 ? -14.406 7.746 -9.375 1 93.81 136 PRO B CA 1
ATOM 2513 C C . PRO B 1 136 ? -13.891 9 -8.664 1 93.81 136 PRO B C 1
ATOM 2515 O O . PRO B 1 136 ? -14.008 9.109 -7.441 1 93.81 136 PRO B O 1
ATOM 2518 N N . ALA B 1 137 ? -13.484 9.977 -9.352 1 94.75 137 ALA B N 1
ATOM 2519 C CA . ALA B 1 137 ? -12.781 11.141 -8.828 1 94.75 137 ALA B CA 1
ATOM 2520 C C . ALA B 1 137 ? -13.656 11.906 -7.836 1 94.75 137 ALA B C 1
ATOM 2522 O O . ALA B 1 137 ? -13.172 12.359 -6.797 1 94.75 137 ALA B O 1
ATOM 2523 N N . ASP B 1 138 ? -14.875 12.117 -8.148 1 94.94 138 ASP B N 1
ATOM 2524 C CA . ASP B 1 138 ? -15.773 12.875 -7.281 1 94.94 138 ASP B CA 1
ATOM 2525 C C . ASP B 1 138 ? -15.961 12.164 -5.941 1 94.94 138 ASP B C 1
ATOM 2527 O O . ASP B 1 138 ? -15.938 12.805 -4.887 1 94.94 138 ASP B O 1
ATOM 2531 N N . LEU B 1 139 ? -16.156 10.883 -6.016 1 95.81 139 LEU B N 1
ATOM 2532 C CA . LEU B 1 139 ? -16.312 10.094 -4.797 1 95.81 139 LEU B CA 1
ATOM 2533 C C . LEU B 1 139 ? -15.023 10.102 -3.982 1 95.81 139 LEU B C 1
ATOM 2535 O O . LEU B 1 139 ? -15.055 10.266 -2.762 1 95.81 139 LEU B O 1
ATOM 2539 N N . SER B 1 140 ? -13.938 9.891 -4.641 1 96.12 140 SER B N 1
ATOM 2540 C CA . SER B 1 140 ? -12.641 9.883 -3.975 1 96.12 140 SER B CA 1
ATOM 2541 C C . SER B 1 140 ? -12.383 11.195 -3.244 1 96.12 140 SER B C 1
ATOM 2543 O O . SER B 1 140 ? -11.961 11.195 -2.084 1 96.12 140 SER B O 1
ATOM 2545 N N . THR B 1 141 ? -12.602 12.289 -3.877 1 95.19 141 THR B N 1
ATOM 2546 C CA . THR B 1 141 ? -12.438 13.609 -3.275 1 95.19 141 THR B CA 1
ATOM 2547 C C . THR B 1 141 ? -13.336 13.766 -2.055 1 95.19 141 THR B C 1
ATOM 2549 O O . THR B 1 141 ? -12.891 14.242 -1.008 1 95.19 141 THR B O 1
ATOM 2552 N N . TYR B 1 142 ? -14.602 13.43 -2.221 1 95.69 142 TYR B N 1
ATOM 2553 C CA . TYR B 1 142 ? -15.594 13.477 -1.15 1 95.69 142 TYR B CA 1
ATOM 2554 C C . TYR B 1 142 ? -15.109 12.711 0.075 1 95.69 142 TYR B C 1
ATOM 2556 O O . TYR B 1 142 ? -15.18 13.219 1.199 1 95.69 142 TYR B O 1
ATOM 2564 N N . LEU B 1 143 ? -14.594 11.555 -0.158 1 96.19 143 LEU B N 1
ATOM 2565 C CA . LEU B 1 143 ? -14.172 10.688 0.936 1 96.19 143 LEU B CA 1
ATOM 2566 C C . LEU B 1 143 ? -12.883 11.188 1.566 1 96.19 143 LEU B C 1
ATOM 2568 O O . LEU B 1 143 ? -12.703 11.109 2.785 1 96.19 143 LEU B O 1
ATOM 2572 N N . ARG B 1 144 ? -11.945 11.672 0.776 1 93.75 144 ARG B N 1
ATOM 2573 C CA . ARG B 1 144 ? -10.688 12.195 1.295 1 93.75 144 ARG B CA 1
ATOM 2574 C C 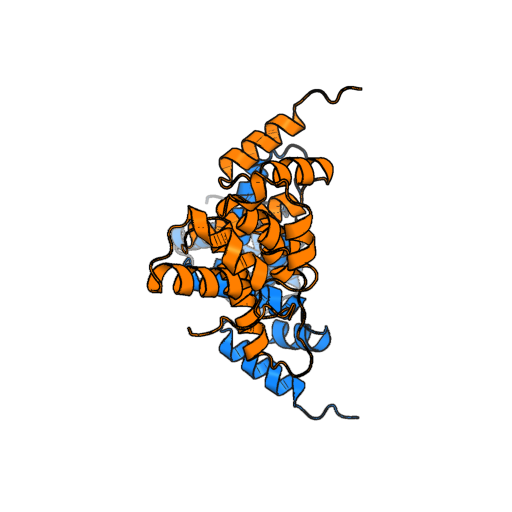. ARG B 1 144 ? -10.922 13.406 2.195 1 93.75 144 ARG B C 1
ATOM 2576 O O . ARG B 1 144 ? -10.219 13.594 3.188 1 93.75 144 ARG B O 1
ATOM 2583 N N . GLU B 1 145 ? -11.859 14.141 1.871 1 91.69 145 GLU B N 1
ATOM 2584 C CA . GLU B 1 145 ? -12.195 15.32 2.656 1 91.69 145 GLU B CA 1
ATOM 2585 C C . GLU B 1 145 ? -12.75 14.938 4.023 1 91.69 145 GLU B C 1
ATOM 2587 O O . GLU B 1 145 ? -12.562 15.664 5.004 1 91.69 145 GLU B O 1
ATOM 2592 N N . ARG B 1 146 ? -13.422 13.867 4.07 1 92.06 146 ARG B N 1
ATOM 2593 C CA . ARG B 1 146 ? -14.062 13.43 5.309 1 92.06 146 ARG B CA 1
ATOM 2594 C C . ARG B 1 146 ? -13.055 12.758 6.234 1 92.06 146 ARG B C 1
ATOM 2596 O O . ARG B 1 146 ? -13.273 12.688 7.445 1 92.06 146 ARG B O 1
ATOM 2603 N N . ARG B 1 147 ? -11.891 12.234 5.715 1 89.25 147 ARG B N 1
ATOM 2604 C CA . ARG B 1 147 ? -10.766 11.695 6.473 1 89.25 147 ARG B CA 1
ATOM 2605 C C . ARG B 1 147 ? -11.234 10.617 7.445 1 89.25 147 ARG B C 1
ATOM 2607 O O . ARG B 1 147 ? -10.867 10.633 8.625 1 89.25 147 ARG B O 1
ATOM 2614 N N . LEU B 1 148 ? -12.031 9.711 6.957 1 91.62 148 LEU B N 1
ATOM 2615 C CA . LEU B 1 148 ? -12.547 8.625 7.785 1 91.62 148 LEU B CA 1
ATOM 2616 C C . LEU B 1 148 ? -11.484 7.551 8 1 91.62 148 LEU B C 1
ATOM 2618 O O . LEU B 1 148 ? -10.727 7.234 7.086 1 91.62 148 LEU B O 1
ATOM 2622 N N . ALA B 1 149 ? -11.398 7.066 9.18 1 87.56 149 ALA B N 1
ATOM 2623 C CA . ALA B 1 149 ? -10.383 6.062 9.508 1 87.56 149 ALA B CA 1
ATOM 2624 C C . ALA B 1 149 ? -10.945 4.652 9.352 1 87.56 149 ALA B C 1
ATOM 2626 O O . ALA B 1 149 ? -10.242 3.75 8.883 1 87.56 149 ALA B O 1
ATOM 2627 N N . ASP B 1 150 ? -12.18 4.469 9.625 1 93.25 150 ASP B N 1
ATOM 2628 C CA . ASP B 1 150 ? -12.812 3.154 9.648 1 93.25 150 ASP B CA 1
ATOM 2629 C C . ASP B 1 150 ? -13.344 2.781 8.266 1 93.25 150 ASP B C 1
ATOM 2631 O O . ASP B 1 150 ? -14.117 3.535 7.668 1 93.25 150 ASP B O 1
ATOM 2635 N N . LEU B 1 151 ? -12.969 1.62 7.82 1 96.62 151 LEU B N 1
ATOM 2636 C CA . LEU B 1 151 ? -13.352 1.167 6.484 1 96.62 151 LEU B CA 1
ATOM 2637 C C . LEU B 1 151 ? -14.867 1.023 6.371 1 96.62 151 LEU B C 1
ATOM 2639 O O . LEU B 1 151 ? -15.438 1.265 5.305 1 96.62 151 LEU B O 1
ATOM 2643 N N . GLU B 1 152 ? -15.492 0.589 7.469 1 96.56 152 GLU B N 1
ATOM 2644 C CA . GLU B 1 152 ? -16.938 0.474 7.453 1 96.56 152 GLU B CA 1
ATOM 2645 C C . GLU B 1 152 ? -17.609 1.837 7.266 1 96.56 152 GLU B C 1
ATOM 2647 O O . GLU B 1 152 ? -18.594 1.957 6.547 1 96.56 152 GLU B O 1
ATOM 2652 N N . GLU B 1 153 ? -17.109 2.834 7.906 1 97.06 153 GLU B N 1
ATOM 2653 C CA . GLU B 1 153 ? -17.625 4.195 7.754 1 97.06 153 GLU B CA 1
ATOM 2654 C C . GLU B 1 153 ? -17.359 4.723 6.344 1 97.06 153 GLU B C 1
ATOM 2656 O O . GLU B 1 153 ? -18.188 5.445 5.789 1 97.06 153 GLU B O 1
ATOM 2661 N N . VAL B 1 154 ? -16.203 4.406 5.793 1 97.56 154 VAL B N 1
ATOM 2662 C CA . VAL B 1 154 ? -15.883 4.789 4.422 1 97.56 154 VAL B CA 1
ATOM 2663 C C . VAL B 1 154 ? -16.906 4.191 3.463 1 97.56 154 VAL B C 1
ATOM 2665 O O . VAL B 1 154 ? -17.453 4.895 2.609 1 97.56 154 VAL B O 1
ATOM 2668 N N . ALA B 1 155 ? -17.156 2.924 3.678 1 97.56 155 ALA B N 1
ATOM 2669 C CA . ALA B 1 155 ? -18.125 2.238 2.824 1 97.56 155 ALA B CA 1
ATOM 2670 C C . ALA B 1 155 ? -19.5 2.879 2.936 1 97.56 155 ALA B C 1
ATOM 2672 O O . ALA B 1 155 ? -20.172 3.094 1.927 1 97.56 155 ALA B O 1
ATOM 2673 N N . ARG B 1 156 ? -19.891 3.143 4.176 1 96.81 156 ARG B N 1
ATOM 2674 C CA . ARG B 1 156 ? -21.203 3.748 4.41 1 96.81 156 ARG B CA 1
ATOM 2675 C C . ARG B 1 156 ? -21.297 5.125 3.762 1 96.81 156 ARG B C 1
ATOM 2677 O O . ARG B 1 156 ? -22.297 5.453 3.131 1 96.81 156 ARG B O 1
ATOM 2684 N N . SER B 1 157 ? -20.266 5.941 3.955 1 97.06 157 SER B N 1
ATOM 2685 C CA . SER B 1 157 ? -20.234 7.277 3.367 1 97.06 157 SER B CA 1
ATOM 2686 C C . SER B 1 157 ? -20.25 7.211 1.844 1 97.06 157 SER B C 1
ATOM 2688 O O . SER B 1 157 ? -20.891 8.031 1.185 1 97.06 157 SER B O 1
ATOM 2690 N N . ALA B 1 158 ? -19.5 6.273 1.332 1 97.06 158 ALA B N 1
ATOM 2691 C CA . ALA B 1 158 ? -19.484 6.078 -0.115 1 97.06 158 ALA B CA 1
ATOM 2692 C C . ALA B 1 158 ? -20.859 5.691 -0.641 1 97.06 158 ALA B C 1
ATOM 2694 O O . ALA B 1 158 ? -21.297 6.191 -1.681 1 97.06 158 ALA B O 1
ATOM 2695 N N . GLU B 1 159 ? -21.484 4.809 0.082 1 95.44 159 GLU B N 1
ATOM 2696 C CA . GLU B 1 159 ? -22.812 4.375 -0.318 1 95.44 159 GLU B CA 1
ATOM 2697 C C . GLU B 1 159 ? -23.797 5.547 -0.324 1 95.44 159 GLU B C 1
ATOM 2699 O O . GLU B 1 159 ? -24.625 5.664 -1.229 1 95.44 159 GLU B O 1
ATOM 2704 N N . LEU B 1 160 ? -23.734 6.359 0.707 1 94.25 160 LEU B N 1
ATOM 2705 C CA . LEU B 1 160 ? -24.578 7.539 0.801 1 94.25 160 LEU B CA 1
ATOM 2706 C C . LEU B 1 160 ? -24.328 8.484 -0.371 1 94.25 160 LEU B C 1
ATOM 2708 O O . LEU B 1 160 ? -25.281 9.039 -0.937 1 94.25 160 LEU B O 1
ATOM 2712 N N . PHE B 1 161 ? -23.141 8.68 -0.68 1 94.69 161 PHE B N 1
ATOM 2713 C CA . PHE B 1 161 ? -22.766 9.539 -1.796 1 94.69 161 PHE B CA 1
ATOM 2714 C C . PHE B 1 161 ? -23.312 9 -3.107 1 94.69 161 PHE B C 1
ATOM 2716 O O . PHE B 1 161 ? -23.828 9.758 -3.928 1 94.69 161 PHE B O 1
ATOM 2723 N N . LEU B 1 162 ? -23.234 7.68 -3.291 1 92.5 162 LEU B N 1
ATOM 2724 C CA . LEU B 1 162 ? -23.609 7.043 -4.547 1 92.5 162 LEU B CA 1
ATOM 2725 C C . LEU B 1 162 ? -25.125 6.992 -4.695 1 92.5 162 LEU B C 1
ATOM 2727 O O . LEU B 1 162 ? -25.641 6.973 -5.816 1 92.5 162 LEU B O 1
ATOM 2731 N N . THR B 1 163 ? -25.828 6.98 -3.602 1 89.44 163 THR B N 1
ATOM 2732 C CA . THR B 1 163 ? -27.281 6.855 -3.646 1 89.44 163 THR B CA 1
ATOM 2733 C C . THR B 1 163 ? -27.938 8.227 -3.562 1 89.44 163 THR B C 1
ATOM 2735 O O . THR B 1 163 ? -29.141 8.352 -3.787 1 89.44 163 THR B O 1
ATOM 2738 N N . ALA B 1 164 ? -27.172 9.219 -3.15 1 83.88 164 ALA B N 1
ATOM 2739 C CA . ALA B 1 164 ? -27.734 10.57 -3.039 1 83.88 164 ALA B CA 1
ATOM 2740 C C . ALA B 1 164 ? -28.156 11.102 -4.406 1 83.88 164 ALA B C 1
ATOM 2742 O O . ALA B 1 164 ? -27.438 10.914 -5.395 1 83.88 164 ALA B O 1
ATOM 2743 N N . PRO B 1 165 ? -29.438 11.57 -4.512 1 72.69 165 PRO B N 1
ATOM 2744 C CA . PRO B 1 165 ? -29.953 12.133 -5.762 1 72.69 165 PRO B CA 1
ATOM 2745 C C . PRO B 1 165 ? -29.094 13.266 -6.297 1 72.69 165 PRO B C 1
ATOM 2747 O O . PRO B 1 165 ? -28.609 14.102 -5.527 1 72.69 165 PRO B O 1
ATOM 2750 N N . ARG B 1 166 ? -28.266 13.016 -7.375 1 61.22 166 ARG B N 1
ATOM 2751 C CA . ARG B 1 166 ? -27.453 14.047 -8.008 1 61.22 166 ARG B CA 1
ATOM 2752 C C . ARG B 1 166 ? -28.328 15.164 -8.57 1 61.22 166 ARG B C 1
ATOM 2754 O O . ARG B 1 166 ? -29.406 14.914 -9.102 1 61.22 166 ARG B O 1
ATOM 2761 N N . ASP B 1 167 ? -28.391 16.266 -7.898 1 54.56 167 ASP B N 1
ATOM 2762 C CA . ASP B 1 167 ? -29.172 17.359 -8.469 1 54.56 167 ASP B CA 1
ATOM 2763 C C . ASP B 1 167 ? -28.938 17.469 -9.977 1 54.56 167 ASP B C 1
ATOM 2765 O O . ASP B 1 167 ? -27.797 17.641 -10.422 1 54.56 167 ASP B O 1
ATOM 2769 N N . SER B 1 168 ? -29.641 16.688 -10.844 1 38.88 168 SER B N 1
ATOM 2770 C CA . SER B 1 168 ? -29.891 17.281 -12.148 1 38.88 168 SER B CA 1
ATOM 2771 C C . SER B 1 168 ? -30.328 18.734 -12.016 1 38.88 168 SER B C 1
ATOM 2773 O O . SER B 1 168 ? -31.109 19.078 -11.141 1 38.88 168 SER B O 1
#

Sequence (336 aa):
MPKLPAFVDRKDDLDSWPLRFERFATTSGWPKESWCTPLSALLTGRALEAFCRLSETEATDYDRVKEVLQKRYNLTEDGYRQRFRTCSPEEGENPSMFIVRLKTYLERWMKLAEAPQTYEALRDLFVKEQFLDSSPADLSTYLRERRLADLEEVARSAELFLTAPRDSMPKLPAFVDRKDDLDSWPLRFERFATTSGWPKESWCTPLSALLTGRALEAFCRLSETEATDYDRVKEVLQKRYNLTEDGYRQRFRTCSPEEGENPSMFIVRLKTYLERWMKLAEAPQTYEALRDLFVKEQFLDSSPADLSTYLRERRLADLEEVARSAELFLTAPRDS

Radius of gyration: 26.17 Å; Cα contacts (8 Å, |Δi|>4): 321; chains: 2; bounding box: 60×78×55 Å

Foldseek 3Di:
DPQDAADDPDQPCLLCVVVVLVVVCVVVPHDQQCSLVSVLVRYDDQLVVQLVPDDPVQSRHPVSSVVSSCVSSLLALVSLVCCLVPDDDDVPRDPVNVVVVSVVSVVSSCVRLVFDPDPVQSVQVVVVVVVLVPDPPVLSVVLVVVSDRDPVVSVVVSVCVVPPPDDD/DPQDAADDPDQPCLLCVVVVLVVVCVVVPHDQQCSLVSVLVRYDDQLVVQLVPDDPVQSRHPVSSVVSSCVSSLLALVSLVCCLVPDDDDVPRDPVNVVVVSVVSVVSSCVRLVFDPDPVQSVQVVVVVVVLVPDDPVLSVVLVVVSDRDPVVSVVVSVCVVPPPDDD

Nearest PDB structures (foldseek):
  6tap-assembly1_C  TM=6.130E-01  e=9.905E-02  Drosophila melanogaster
  7r24-assembly1_A  TM=3.737E-01  e=1.777E-01  Rattus norvegicus
  7r1z-assembly1_A  TM=4.904E-01  e=7.455E-01  Rattus norvegicus
  7r23-assembly1_A  TM=3.556E-01  e=3.187E-01  Homo sapiens
  6tno-assembly1_A  TM=6.670E-01  e=7.717E+00  Felis catus

pLDDT: mean 86.86, std 13.11, range [38.88, 98.38]

Organism: NCBI:txid231223

InterPro domains:
  IPR003309 SCAN domain [PF02023] (79-165)
  IPR003309 SCAN domain [PS50804] (81-155)
  IPR038269 SCAN domain superfamily [G3DSA:1.10.4020.10] (71-168)

Solvent-accessible surface area (backbone atoms only — not comparable to full-atom values): 18822 Å² total; per-residue (Å²): 122,89,71,74,70,67,46,64,87,49,80,91,52,55,84,46,47,64,52,54,50,51,52,50,38,57,74,72,65,54,58,65,74,56,47,30,61,64,47,56,72,27,42,36,70,71,50,33,52,56,52,68,69,42,51,79,72,43,48,48,32,42,71,53,44,50,51,51,47,27,54,75,66,40,64,38,38,67,34,25,47,48,48,46,70,65,48,58,74,53,90,89,54,48,50,57,56,44,51,52,50,40,50,48,27,48,51,50,20,31,54,62,62,68,41,60,92,37,32,68,46,50,50,50,52,53,46,48,52,44,50,39,70,41,39,59,68,69,58,26,52,55,48,61,72,64,65,66,83,49,66,68,56,45,23,50,53,49,45,51,59,72,66,46,81,71,84,123,122,91,73,73,70,68,45,64,88,48,81,90,51,54,85,46,46,64,52,55,50,50,50,48,39,55,74,71,65,54,57,65,73,57,46,31,60,65,48,58,73,27,41,37,69,70,52,33,53,56,52,69,69,42,49,80,73,43,49,46,32,42,71,53,44,49,51,52,48,27,54,74,67,38,64,37,38,67,34,25,47,46,46,46,71,66,50,59,76,52,91,88,53,49,52,57,57,43,52,50,50,40,49,50,27,49,52,50,19,32,52,63,63,70,40,61,90,36,33,68,46,50,50,49,51,52,46,49,52,46,50,40,71,42,39,60,67,69,58,26,52,57,48,60,72,65,65,67,85,50,66,69,57,46,21,50,53,49,44,50,59,70,67,47,83,69,84,123